Protein AF-A0A0S8EET9-F1 (afdb_monomer)

Foldseek 3Di:
DADDQDFFPPQCSVLLVCLQQVDDDDPDDDDPDPPDDDGDGDDDDVVCVVVPPDDAAAYDDDDDDGDVNDDDPVVRVLVVLLVLLVVLLVLLVVCLVVLVVVLVVDDPVVNVVSVVVNVLSVVVNVCSVVSHQCLQDDDDPVSVVVCVVSVRDSVAQDEAERADAPVCQVVQVVVLVVCCVVQVHRSYHYGYDHSVVSNVLSGDDPVRSVVVVVD

Nearest PDB structures (foldseek):
  1jal-assembly1_A  TM=7.055E-01  e=3.442E-09  Haemophilus influenzae
  7y9i-assembly1_A  TM=6.577E-01  e=1.706E-09  Arabidopsis thaliana
  5ee0-assembly1_A  TM=6.945E-01  e=4.888E-09  Oryza sativa Japonica Group
  5ee9-assembly1_A  TM=7.347E-01  e=2.235E-08  Oryza sativa Japonica Group
  5ee9-assembly2_B  TM=6.782E-01  e=3.783E-08  Oryza sativa Japonica Group

Solvent-accessible surface area (backbone atoms only — not comparable to full-atom values): 13173 Å² total; per-residue (Å²): 140,88,83,83,89,81,79,65,77,80,62,43,59,67,47,43,49,20,38,64,41,79,48,83,75,81,66,74,76,93,60,99,64,90,78,79,86,82,75,80,60,80,82,88,46,77,80,53,52,80,73,54,83,81,80,88,86,73,85,89,92,71,86,83,87,56,90,77,81,65,90,51,72,69,61,56,52,52,52,52,53,49,55,39,28,54,55,37,41,59,52,45,50,60,44,49,68,61,43,56,61,50,38,71,69,45,55,72,77,59,17,53,57,42,50,53,52,50,50,50,50,52,54,55,42,55,40,31,75,64,79,40,52,53,28,66,54,99,66,54,82,63,56,55,56,70,47,54,87,71,67,51,61,36,54,50,68,44,77,49,70,47,64,46,57,80,92,47,55,93,42,34,70,59,54,26,48,54,49,29,76,74,60,46,50,63,46,25,46,56,46,45,46,36,39,64,58,49,32,54,48,67,28,43,53,79,63,60,39,48,56,69,73,76,117

Secondary structure (DSSP, 8-state):
-------STTSSHHHHHHHHHT---------SS-------PPPP-HHHHHHHTT------------TTSS--HHHHHHHHHHHHHHHHHHHHHHHHHHHHHHHHHS-HHHHHHHHHHHHHHHHHHHHHHTT--GGGS---TTHHHHHGGGT-STTS-EEEEEE--GGGGGGHHHHHHHHHHHH-BTTEEEEEE-HHHHHHHTTS-TTHHHHTTT-

Radius of gyration: 21.95 Å; Cα contacts (8 Å, |Δi|>4): 188; chains: 1; bounding box: 49×34×68 Å

Mean predicted aligned error: 11.03 Å

Sequence (215 aa):
MDLGIVGLPLCGKTTVFNALTHGHAETGGYRAGVETHIGVVKVSDERLSKLAAQFQSKKVRDDVPHPQGSIDPHRDIAAMDAELVLADLAVVEKRLERLAPVVRASKPGEREAGEREMELLQRIKGTLESETPLRAQDLTAEEERSLRDYALLTLKPILLTVNVVEEDTSKIADIEGEFAARYGAEGTRVVALCGQLEMELAELSEEEAWEFRQD

pLDDT: mean 76.4, std 19.24, range [28.89, 97.88]

Structure (mmCIF, N/CA/C/O backbone):
data_AF-A0A0S8EET9-F1
#
_entry.id   AF-A0A0S8EET9-F1
#
loop_
_atom_site.group_PDB
_atom_site.id
_atom_site.type_symbol
_atom_site.label_atom_id
_atom_site.label_alt_id
_atom_site.label_comp_id
_atom_site.label_asym_id
_atom_site.label_entity_id
_atom_site.label_seq_id
_atom_site.pdbx_PDB_ins_code
_atom_site.Cartn_x
_atom_site.Cartn_y
_atom_site.Cartn_z
_atom_site.occupancy
_atom_site.B_iso_or_equiv
_atom_site.auth_seq_id
_atom_site.auth_comp_id
_atom_site.auth_asym_id
_atom_site.auth_atom_id
_atom_site.pdbx_PDB_model_num
ATOM 1 N N . MET A 1 1 ? -7.184 14.699 -7.916 1.00 59.34 1 MET A N 1
ATOM 2 C CA . MET A 1 1 ? -7.032 13.300 -7.473 1.00 59.34 1 MET A CA 1
ATOM 3 C C . MET A 1 1 ? -5.567 13.012 -7.616 1.00 59.34 1 MET A C 1
ATOM 5 O O . MET A 1 1 ? -5.038 13.167 -8.710 1.00 59.34 1 MET A O 1
ATOM 9 N N . ASP A 1 2 ? -4.927 12.714 -6.497 1.00 65.12 2 ASP A N 1
ATOM 10 C CA . ASP A 1 2 ? -3.532 13.076 -6.315 1.00 65.12 2 ASP A CA 1
ATOM 11 C C . ASP A 1 2 ? -2.780 11.775 -6.019 1.00 65.12 2 ASP A C 1
ATOM 13 O O . ASP A 1 2 ? -3.108 11.069 -5.064 1.00 65.12 2 ASP A O 1
ATOM 17 N N . LEU A 1 3 ? -1.846 11.414 -6.900 1.00 75.56 3 LEU A N 1
ATOM 18 C CA . LEU A 1 3 ? -1.147 10.130 -6.886 1.00 75.56 3 LEU A CA 1
ATOM 19 C C . LEU A 1 3 ? 0.295 10.330 -6.411 1.00 75.56 3 LEU A C 1
ATOM 21 O O . LEU A 1 3 ? 0.990 11.216 -6.902 1.00 75.56 3 LEU A O 1
ATOM 25 N N . GLY A 1 4 ? 0.749 9.497 -5.474 1.00 81.75 4 GLY A N 1
ATOM 26 C CA . GLY A 1 4 ? 2.147 9.454 -5.048 1.00 81.75 4 GLY A CA 1
ATOM 27 C C . GLY A 1 4 ? 2.889 8.309 -5.732 1.00 81.75 4 GLY A C 1
ATOM 28 O O . GLY A 1 4 ? 2.467 7.162 -5.618 1.00 81.75 4 GLY A O 1
ATOM 29 N N . ILE A 1 5 ? 4.004 8.608 -6.403 1.00 79.25 5 ILE A N 1
ATOM 30 C CA . ILE A 1 5 ? 4.929 7.589 -6.918 1.00 79.25 5 ILE A CA 1
ATOM 31 C C . ILE A 1 5 ? 5.940 7.268 -5.809 1.00 79.25 5 ILE A C 1
ATOM 33 O O . ILE A 1 5 ? 6.709 8.133 -5.390 1.00 79.25 5 ILE A O 1
ATOM 37 N N . VAL A 1 6 ? 5.926 6.025 -5.326 1.00 85.19 6 VAL A N 1
ATOM 38 C CA . VAL A 1 6 ? 6.749 5.527 -4.208 1.00 85.19 6 VAL A CA 1
ATOM 39 C C . VAL A 1 6 ? 7.584 4.311 -4.631 1.00 85.19 6 VAL A C 1
ATOM 41 O O . VAL A 1 6 ? 7.397 3.780 -5.722 1.00 85.19 6 VAL A O 1
ATOM 44 N N . GLY A 1 7 ? 8.553 3.916 -3.801 1.00 77.12 7 GLY A N 1
ATOM 45 C CA . GLY A 1 7 ? 9.500 2.827 -4.077 1.00 77.12 7 GLY A CA 1
ATOM 46 C C . GLY A 1 7 ? 10.957 3.221 -3.818 1.00 77.12 7 GLY A C 1
ATOM 47 O O . GLY A 1 7 ? 11.273 4.404 -3.638 1.00 77.12 7 GLY A O 1
ATOM 48 N N . LEU A 1 8 ? 11.865 2.243 -3.800 1.00 76.88 8 LEU A N 1
ATOM 49 C CA . LEU A 1 8 ? 13.279 2.459 -3.466 1.00 76.88 8 LEU A CA 1
ATOM 50 C C . LEU A 1 8 ? 13.999 3.394 -4.465 1.00 76.88 8 LEU A C 1
ATOM 52 O O . LEU A 1 8 ? 13.557 3.566 -5.606 1.00 76.88 8 LEU A O 1
ATOM 56 N N . PRO A 1 9 ? 15.095 4.070 -4.070 1.00 70.00 9 PRO A N 1
ATOM 57 C CA . PRO A 1 9 ? 15.973 4.758 -5.018 1.00 70.00 9 PRO A CA 1
ATOM 58 C C . PRO A 1 9 ? 16.329 3.846 -6.206 1.00 70.00 9 PRO A C 1
ATOM 60 O O . PRO A 1 9 ? 16.545 2.660 -6.016 1.00 70.00 9 PRO A O 1
ATOM 63 N N . LEU A 1 10 ? 16.367 4.408 -7.415 1.00 66.50 10 LEU A N 1
ATOM 64 C CA . LEU A 1 10 ? 16.539 3.732 -8.716 1.00 66.50 10 LEU A CA 1
ATOM 65 C C . LEU A 1 10 ? 15.414 2.855 -9.288 1.00 66.50 10 LEU A C 1
ATOM 67 O O . LEU A 1 10 ? 15.565 2.431 -10.429 1.00 66.50 10 LEU A O 1
ATOM 71 N N . CYS A 1 11 ? 14.278 2.600 -8.631 1.00 71.19 11 CYS A N 1
ATOM 72 C CA . CYS A 1 11 ? 13.209 1.797 -9.268 1.00 71.19 11 CYS A CA 1
ATOM 73 C C . CYS A 1 11 ? 12.455 2.525 -10.417 1.00 71.19 11 CYS A C 1
ATOM 75 O O . CYS A 1 11 ? 11.258 2.340 -10.609 1.00 71.19 11 CYS A O 1
ATOM 77 N N . GLY A 1 12 ? 13.125 3.418 -11.153 1.00 69.81 12 GLY A N 1
ATOM 78 C CA . GLY A 1 12 ? 12.576 4.173 -12.278 1.00 69.81 12 GLY A CA 1
ATOM 79 C C . GLY A 1 12 ? 11.651 5.336 -11.906 1.00 69.81 12 GLY A C 1
ATOM 80 O O . GLY A 1 12 ? 11.194 6.022 -12.809 1.00 69.81 12 GLY A O 1
ATOM 81 N N . LYS A 1 13 ? 11.378 5.607 -10.615 1.00 82.81 13 LYS A N 1
ATOM 82 C CA . LYS A 1 13 ? 10.364 6.598 -10.172 1.00 82.81 13 LYS A CA 1
ATOM 83 C C . LYS A 1 13 ? 10.373 7.922 -10.937 1.00 82.81 13 LYS A C 1
ATOM 85 O O . LYS A 1 13 ? 9.319 8.357 -11.385 1.00 82.81 13 LYS A O 1
ATOM 90 N N . THR A 1 14 ? 11.531 8.572 -11.056 1.00 74.31 14 THR A N 1
ATOM 91 C CA . THR A 1 14 ? 11.632 9.887 -11.708 1.00 74.31 14 THR A CA 1
ATOM 92 C C . THR A 1 14 ? 11.543 9.769 -13.231 1.00 74.31 14 THR A C 1
ATOM 94 O O . THR A 1 14 ? 10.961 10.641 -13.862 1.00 74.31 14 THR A O 1
ATOM 97 N N . THR A 1 15 ? 12.010 8.663 -13.817 1.00 73.19 15 THR A N 1
ATOM 98 C CA . THR A 1 15 ? 11.810 8.323 -15.236 1.00 73.19 15 THR A CA 1
ATOM 99 C C . THR A 1 15 ? 10.323 8.138 -15.546 1.00 73.19 15 THR A C 1
ATOM 101 O O . THR A 1 15 ? 9.800 8.779 -16.448 1.00 73.19 15 THR A O 1
ATOM 104 N N . VAL A 1 16 ? 9.611 7.348 -14.733 1.00 75.50 16 VAL A N 1
ATOM 105 C CA . VAL A 1 16 ? 8.157 7.133 -14.834 1.00 75.50 16 VAL A CA 1
ATOM 106 C C . VAL A 1 16 ? 7.392 8.438 -14.587 1.00 75.50 16 VAL A C 1
ATOM 108 O O . VAL A 1 16 ? 6.450 8.741 -15.310 1.00 75.50 16 VAL A O 1
ATOM 111 N N . PHE A 1 17 ? 7.813 9.258 -13.618 1.00 78.88 17 PHE A N 1
ATOM 112 C CA . PHE A 1 17 ? 7.244 10.589 -13.387 1.00 78.88 17 PHE A CA 1
ATOM 113 C C . PHE A 1 17 ? 7.433 11.514 -14.599 1.00 78.88 17 PHE A C 1
ATOM 115 O O . PHE A 1 17 ? 6.464 12.128 -15.041 1.00 78.88 17 PHE A O 1
ATOM 122 N N . ASN A 1 18 ? 8.644 11.605 -15.157 1.00 70.88 18 ASN A N 1
ATOM 123 C CA . ASN A 1 18 ? 8.945 12.450 -16.314 1.00 70.88 18 ASN A CA 1
ATOM 124 C C . ASN A 1 18 ? 8.197 11.962 -17.568 1.00 70.88 18 ASN A C 1
ATOM 126 O O . ASN A 1 18 ? 7.560 12.781 -18.226 1.00 70.88 18 ASN A O 1
ATOM 130 N N . ALA A 1 19 ? 8.164 10.650 -17.834 1.00 68.00 19 ALA A N 1
ATOM 131 C CA . ALA A 1 19 ? 7.394 10.054 -18.930 1.00 68.00 19 ALA A CA 1
ATOM 132 C C . ALA A 1 19 ? 5.886 10.342 -18.807 1.00 68.00 19 ALA A C 1
ATOM 134 O O . ALA A 1 19 ? 5.270 10.815 -19.757 1.00 68.00 19 ALA A O 1
ATOM 135 N N . LEU A 1 20 ? 5.296 10.152 -17.618 1.00 71.19 20 LEU A N 1
ATOM 136 C CA . LEU A 1 20 ? 3.876 10.445 -17.379 1.00 71.19 20 LEU A CA 1
ATOM 137 C C . LEU A 1 20 ? 3.544 11.942 -17.473 1.00 71.19 20 LEU A C 1
ATOM 139 O O . LEU A 1 20 ? 2.432 12.301 -17.849 1.00 71.19 20 LEU A O 1
ATOM 143 N N . THR A 1 21 ? 4.464 12.828 -17.086 1.00 68.56 21 THR A N 1
ATOM 144 C CA . THR A 1 21 ? 4.207 14.280 -17.002 1.00 68.56 21 THR A CA 1
ATOM 145 C C . THR A 1 21 ? 4.678 15.071 -18.223 1.00 68.56 21 THR A C 1
ATOM 147 O O . THR A 1 21 ? 4.384 16.264 -18.298 1.00 68.56 21 THR A O 1
ATOM 150 N N . HIS A 1 22 ? 5.401 14.437 -19.155 1.00 59.38 22 HIS A N 1
ATOM 151 C CA . HIS A 1 22 ? 6.273 15.102 -20.136 1.00 59.38 22 HIS A CA 1
ATOM 152 C C . HIS A 1 22 ? 7.187 16.153 -19.469 1.00 59.38 22 HIS A C 1
ATOM 154 O O . HIS A 1 22 ? 7.368 17.265 -19.967 1.00 59.38 22 HIS A O 1
ATOM 160 N N . GLY A 1 23 ? 7.686 15.819 -18.275 1.00 58.72 23 GLY A N 1
ATOM 161 C CA . GLY A 1 23 ? 8.420 16.712 -17.382 1.00 58.72 23 GLY A CA 1
ATOM 162 C C . GLY A 1 23 ? 9.937 16.524 -17.429 1.00 58.72 23 GLY A C 1
ATOM 163 O O . GLY A 1 23 ? 10.445 15.511 -17.900 1.00 58.72 23 GLY A O 1
ATOM 164 N N . HIS A 1 24 ? 10.657 17.504 -16.881 1.00 55.34 24 HIS A N 1
ATOM 165 C CA . HIS A 1 24 ? 12.122 17.517 -16.791 1.00 55.34 24 HIS A CA 1
ATOM 166 C C . HIS A 1 24 ? 12.587 17.670 -15.328 1.00 55.34 24 HIS A C 1
ATOM 168 O O . HIS A 1 24 ? 13.351 18.580 -15.005 1.00 55.34 24 HIS A O 1
ATOM 174 N N . ALA A 1 25 ? 12.079 16.842 -14.407 1.00 56.31 25 ALA A N 1
ATOM 175 C CA . ALA A 1 25 ? 12.577 16.834 -13.028 1.00 56.31 25 ALA A CA 1
ATOM 176 C C . ALA A 1 25 ? 14.001 16.246 -12.982 1.00 56.31 25 ALA A C 1
ATOM 178 O O . ALA A 1 25 ? 14.237 15.180 -13.556 1.00 56.31 25 ALA A O 1
ATOM 179 N N . GLU A 1 26 ? 14.940 16.933 -12.315 1.00 50.12 26 GLU A N 1
ATOM 180 C CA . GLU A 1 26 ? 16.357 16.538 -12.276 1.00 50.12 26 GLU A CA 1
ATOM 181 C C . GLU A 1 26 ? 16.549 15.164 -11.612 1.00 50.12 26 GLU A C 1
ATOM 183 O O . GLU A 1 26 ? 16.279 14.981 -10.424 1.00 50.12 26 GLU A O 1
ATOM 188 N N . THR A 1 27 ? 17.116 14.199 -12.338 1.00 47.09 27 THR A N 1
ATOM 189 C CA . THR A 1 27 ? 17.478 12.871 -11.810 1.00 47.09 27 THR A CA 1
ATOM 190 C C . THR A 1 27 ? 18.825 12.881 -11.059 1.00 47.09 27 THR A C 1
ATOM 192 O O . THR A 1 27 ? 19.613 11.944 -11.146 1.00 47.09 27 THR A O 1
ATOM 195 N N . GLY A 1 28 ? 19.125 13.959 -10.319 1.00 40.84 28 GLY A N 1
ATOM 196 C CA . GLY A 1 28 ? 20.500 14.347 -9.971 1.00 40.84 28 GLY A CA 1
ATOM 197 C C . GLY A 1 28 ? 20.796 14.653 -8.496 1.00 40.84 28 GLY A C 1
ATOM 198 O O . GLY A 1 28 ? 21.050 15.800 -8.135 1.00 40.84 28 GLY A O 1
ATOM 199 N N . GLY A 1 29 ? 20.928 13.611 -7.669 1.00 40.06 29 GLY A N 1
ATOM 200 C CA . GLY A 1 29 ? 21.687 13.669 -6.408 1.00 40.06 29 GLY A CA 1
ATOM 201 C C . GLY A 1 29 ? 20.898 13.948 -5.119 1.00 40.06 29 GLY A C 1
ATOM 202 O O . GLY A 1 29 ? 20.018 14.801 -5.048 1.00 40.06 29 GLY A O 1
ATOM 203 N N . TYR A 1 30 ? 21.284 13.253 -4.042 1.00 43.38 30 TYR A N 1
ATOM 204 C CA . TYR A 1 30 ? 20.730 13.446 -2.698 1.00 43.38 30 TYR A CA 1
ATOM 205 C C . TYR A 1 30 ? 21.239 14.756 -2.073 1.00 43.38 30 TYR A C 1
ATOM 207 O O . TYR A 1 30 ? 22.198 14.780 -1.297 1.00 43.38 30 TYR A O 1
ATOM 215 N N . ARG A 1 31 ? 20.585 15.871 -2.407 1.00 36.31 31 ARG A N 1
ATOM 216 C CA . ARG A 1 31 ? 20.608 17.065 -1.555 1.00 36.31 31 ARG A CA 1
ATOM 217 C C . ARG A 1 31 ? 19.735 16.792 -0.331 1.00 36.31 31 ARG A C 1
ATOM 219 O O . ARG A 1 31 ? 18.701 16.141 -0.433 1.00 36.31 31 ARG A O 1
ATOM 226 N N . ALA A 1 32 ? 20.144 17.290 0.834 1.00 37.50 32 ALA A N 1
ATOM 227 C CA . ALA A 1 32 ? 19.396 17.116 2.078 1.00 37.50 32 ALA A CA 1
ATOM 228 C C . ALA A 1 32 ? 18.154 18.033 2.111 1.00 37.50 32 ALA A C 1
ATOM 230 O O . ALA A 1 32 ? 18.132 19.051 2.799 1.00 37.50 32 ALA A O 1
ATOM 231 N N . GLY A 1 33 ? 17.135 17.671 1.333 1.00 41.34 33 GLY A N 1
ATOM 232 C CA . GLY A 1 33 ? 15.858 18.363 1.220 1.00 41.34 33 GLY A CA 1
ATOM 233 C C . GLY A 1 33 ? 14.877 17.516 0.414 1.00 41.34 33 GLY A C 1
ATOM 234 O O . GLY A 1 33 ? 15.212 17.039 -0.666 1.00 41.34 33 GLY A O 1
ATOM 235 N N . VAL A 1 34 ? 13.674 17.304 0.948 1.00 45.22 34 VAL A N 1
ATOM 236 C CA . VAL A 1 34 ? 12.611 16.562 0.254 1.00 45.22 34 VAL A CA 1
ATOM 237 C C . VAL A 1 34 ? 11.905 17.522 -0.702 1.00 45.22 34 VAL A C 1
ATOM 239 O O . VAL A 1 34 ? 10.896 18.133 -0.352 1.00 45.22 34 VAL A O 1
ATOM 242 N N . GLU A 1 35 ? 12.462 17.698 -1.899 1.00 51.44 35 GLU A N 1
ATOM 243 C CA . GLU A 1 35 ? 11.780 18.417 -2.976 1.00 51.44 35 GLU A CA 1
ATOM 244 C C . GLU A 1 35 ? 10.690 17.523 -3.576 1.00 51.44 35 GLU A C 1
ATOM 246 O O . GLU A 1 35 ? 10.936 16.658 -4.413 1.00 51.44 35 GLU A O 1
ATOM 251 N N . THR A 1 36 ? 9.455 17.712 -3.109 1.00 53.72 36 THR A N 1
ATOM 252 C CA . THR A 1 36 ? 8.283 17.010 -3.638 1.00 53.72 36 THR A CA 1
ATOM 253 C C . THR A 1 36 ? 8.001 17.466 -5.069 1.00 53.72 36 THR A C 1
ATOM 255 O O . THR A 1 36 ? 7.393 18.517 -5.281 1.00 53.72 36 THR A O 1
ATOM 258 N N . HIS A 1 37 ? 8.407 16.674 -6.062 1.00 63.03 37 HIS A N 1
ATOM 259 C CA . HIS A 1 37 ? 8.041 16.915 -7.456 1.00 63.03 37 HIS A CA 1
ATOM 260 C C . HIS A 1 37 ? 6.524 16.737 -7.644 1.00 63.03 37 HIS A C 1
ATOM 262 O O . HIS A 1 37 ? 5.988 15.638 -7.500 1.00 63.03 37 HIS A O 1
ATOM 268 N N . ILE A 1 38 ? 5.824 17.828 -7.963 1.00 62.97 38 ILE A N 1
ATOM 269 C CA . ILE A 1 38 ? 4.391 17.831 -8.279 1.00 62.97 38 ILE A CA 1
ATOM 270 C C . ILE A 1 38 ? 4.244 18.016 -9.789 1.00 62.97 38 ILE A C 1
ATOM 272 O O . ILE A 1 38 ? 4.635 19.049 -10.329 1.00 62.97 38 ILE A O 1
ATOM 276 N N . GLY A 1 39 ? 3.666 17.022 -10.461 1.00 58.47 39 GLY A N 1
ATOM 277 C CA . GLY A 1 39 ? 3.382 17.046 -11.895 1.00 58.47 39 GLY A CA 1
ATOM 278 C C . GLY A 1 39 ? 1.896 16.831 -12.165 1.00 58.47 39 GLY A C 1
ATOM 279 O O . GLY A 1 39 ? 1.243 16.049 -11.475 1.00 58.47 39 GLY A O 1
ATOM 280 N N . VAL A 1 40 ? 1.349 17.533 -13.160 1.00 56.12 40 VAL A N 1
ATOM 281 C CA . VAL A 1 40 ? -0.074 17.455 -13.529 1.00 56.12 40 VAL A CA 1
ATOM 282 C C . VAL A 1 40 ? -0.207 16.787 -14.893 1.00 56.12 40 VAL A C 1
ATOM 284 O O . VAL A 1 40 ? -0.058 17.426 -15.932 1.00 56.12 40 VAL A O 1
ATOM 287 N N . VAL A 1 41 ? -0.503 15.489 -14.875 1.00 53.72 41 VAL A N 1
ATOM 288 C CA . VAL A 1 41 ? -0.747 14.680 -16.075 1.00 53.72 41 VAL A CA 1
ATOM 289 C C . VAL A 1 41 ? -2.151 14.958 -16.618 1.00 53.72 41 VAL A C 1
ATOM 291 O O . VAL A 1 41 ? -3.119 15.021 -15.856 1.00 53.72 41 VAL A O 1
ATOM 294 N N . LYS A 1 42 ? -2.293 15.081 -17.942 1.00 52.44 42 LYS A N 1
ATOM 295 C CA . LYS A 1 42 ? -3.608 15.030 -18.599 1.00 52.44 42 LYS A CA 1
ATOM 296 C C . LYS A 1 42 ? -3.970 13.568 -18.843 1.00 52.44 42 LYS A C 1
ATOM 298 O O . LYS A 1 42 ? -3.251 12.877 -19.551 1.00 52.44 42 LYS A O 1
ATOM 303 N N . VAL A 1 43 ? -5.090 13.109 -18.289 1.00 57.78 43 VAL A N 1
ATOM 304 C CA . VAL A 1 43 ? -5.607 11.763 -18.578 1.00 57.78 43 VAL A CA 1
ATOM 305 C C . VAL A 1 43 ? -6.030 11.696 -20.047 1.00 57.78 43 VAL A C 1
ATOM 307 O O . VAL A 1 43 ? -6.852 12.503 -20.487 1.00 57.78 43 VAL A O 1
ATOM 310 N N . SER A 1 44 ? -5.467 10.746 -20.792 1.00 54.53 44 SER A N 1
ATOM 311 C CA . SER A 1 44 ? -5.786 10.514 -22.202 1.00 54.53 44 SER A CA 1
ATOM 312 C C . SER A 1 44 ? -7.258 10.138 -22.391 1.00 54.53 44 SER A C 1
ATOM 314 O O . SER A 1 44 ? -7.780 9.244 -21.728 1.00 54.53 44 SER A O 1
ATOM 316 N N . ASP A 1 45 ? -7.922 10.817 -23.323 1.00 46.44 45 ASP A N 1
ATOM 317 C CA . ASP A 1 45 ? -9.330 10.625 -23.672 1.00 46.44 45 ASP A CA 1
ATOM 318 C C . ASP A 1 45 ? -9.460 10.764 -25.192 1.00 46.44 45 ASP A C 1
ATOM 320 O O . ASP A 1 45 ? -9.175 11.828 -25.742 1.00 46.44 45 ASP A O 1
ATOM 324 N N . GLU A 1 46 ? -9.909 9.712 -25.881 1.00 48.00 46 GLU A N 1
ATOM 325 C CA . GLU A 1 46 ? -10.037 9.678 -27.349 1.00 48.00 46 GLU A CA 1
ATOM 326 C C . GLU A 1 46 ? -10.910 10.814 -27.918 1.00 48.00 46 GLU A C 1
ATOM 328 O O . GLU A 1 46 ? -10.790 11.197 -29.087 1.00 48.00 46 GLU A O 1
ATOM 333 N N . ARG A 1 47 ? -11.814 11.368 -27.099 1.00 47.97 47 ARG A N 1
ATOM 334 C CA . ARG A 1 47 ? -12.667 12.509 -27.459 1.00 47.97 47 ARG A CA 1
ATOM 335 C C . ARG A 1 47 ? -11.868 13.812 -27.496 1.00 47.97 47 ARG A C 1
ATOM 337 O O . ARG A 1 47 ? -12.194 14.691 -28.289 1.00 47.97 47 ARG A O 1
ATOM 344 N N . LEU A 1 48 ? -10.821 13.916 -26.675 1.00 41.94 48 LEU A N 1
ATOM 345 C CA . LEU A 1 48 ? -9.863 15.021 -26.671 1.00 41.94 48 LEU A CA 1
ATOM 346 C C . LEU A 1 48 ? -8.767 14.821 -27.726 1.00 41.94 48 LEU A C 1
ATOM 348 O O . LEU A 1 48 ? -8.366 15.803 -28.344 1.00 41.94 48 LEU A O 1
ATOM 352 N N . SER A 1 49 ? -8.348 13.584 -28.021 1.00 44.72 49 SER A N 1
ATOM 353 C CA . SER A 1 49 ? -7.388 13.289 -29.104 1.00 44.72 49 SER A CA 1
ATOM 354 C C . SER A 1 49 ? -7.847 13.855 -30.456 1.00 44.72 49 SER A C 1
ATOM 356 O O . SER A 1 49 ? -7.063 14.464 -31.178 1.00 44.72 49 SER A O 1
ATOM 358 N N . LYS A 1 50 ? -9.155 13.783 -30.749 1.00 49.41 50 LYS A N 1
ATOM 359 C CA . LYS A 1 50 ? -9.790 14.379 -31.947 1.00 49.41 50 LYS A CA 1
ATOM 360 C C . LYS A 1 50 ? -9.716 15.914 -32.025 1.00 49.41 50 LYS A C 1
ATOM 362 O O . LYS A 1 50 ? -10.056 16.477 -33.061 1.00 49.41 50 LYS A O 1
ATOM 367 N N . LEU A 1 51 ? -9.307 16.581 -30.946 1.00 40.28 51 LEU A N 1
ATOM 368 C CA . LEU A 1 51 ? -9.107 18.031 -30.850 1.00 40.28 51 LEU A CA 1
ATOM 369 C C . LEU A 1 51 ? -7.628 18.416 -30.649 1.00 40.28 51 LEU A C 1
ATOM 371 O O . LEU A 1 51 ? -7.285 19.582 -30.816 1.00 40.28 51 LEU A O 1
ATOM 375 N N . ALA A 1 52 ? -6.768 17.465 -30.270 1.00 43.53 52 ALA A N 1
ATOM 376 C CA . ALA A 1 52 ? -5.386 17.709 -29.852 1.00 43.53 52 ALA A CA 1
ATOM 377 C C . ALA A 1 52 ? -4.339 17.560 -30.973 1.00 43.53 52 ALA A C 1
ATOM 379 O O . ALA A 1 52 ? -3.199 17.975 -30.780 1.00 43.53 52 ALA A O 1
ATOM 380 N N . ALA A 1 53 ? -4.724 17.007 -32.129 1.00 49.44 53 ALA A N 1
ATOM 381 C CA . ALA A 1 53 ? -3.861 16.690 -33.274 1.00 49.44 53 ALA A CA 1
ATOM 382 C C . ALA A 1 53 ? -3.319 17.935 -34.023 1.00 49.44 53 ALA A C 1
ATOM 384 O O . ALA A 1 53 ? -3.620 18.143 -35.200 1.00 49.44 53 ALA A O 1
ATOM 385 N N . GLN A 1 54 ? -2.572 18.809 -33.333 1.00 46.06 54 GLN A N 1
ATOM 386 C CA . GLN A 1 54 ? -2.037 20.055 -33.899 1.00 46.06 54 GLN A CA 1
ATOM 387 C C . GLN A 1 54 ? -0.582 20.434 -33.519 1.00 46.06 54 GLN A C 1
ATOM 389 O O . GLN A 1 54 ? 0.043 21.080 -34.356 1.00 46.06 54 GLN A O 1
ATOM 394 N N . PHE A 1 55 ? -0.008 20.077 -32.349 1.00 38.41 55 PHE A N 1
ATOM 395 C CA . PHE A 1 55 ? 1.361 20.510 -31.933 1.00 38.41 55 PHE A CA 1
ATOM 396 C C . PHE A 1 55 ? 2.097 19.515 -30.974 1.00 38.41 55 PHE A C 1
ATOM 398 O O . PHE A 1 55 ? 1.427 18.798 -30.238 1.00 38.41 55 PHE A O 1
ATOM 405 N N . GLN A 1 56 ? 3.454 19.468 -30.970 1.00 36.94 56 GLN A N 1
ATOM 406 C CA . GLN A 1 56 ? 4.333 18.392 -30.394 1.00 36.94 56 GLN A CA 1
ATOM 407 C C . GLN A 1 56 ? 5.717 18.893 -29.818 1.00 36.94 56 GLN A C 1
ATOM 409 O O . GLN A 1 56 ? 6.021 20.071 -30.016 1.00 36.94 56 GLN A O 1
ATOM 414 N N . SER A 1 57 ? 6.587 17.994 -29.253 1.00 33.78 57 SER A N 1
ATOM 415 C CA . SER A 1 57 ? 8.095 18.076 -29.041 1.00 33.78 57 SER A CA 1
ATOM 416 C C . SER A 1 57 ? 8.678 18.571 -27.661 1.00 33.78 57 SER A C 1
ATOM 418 O O . SER A 1 57 ? 8.086 19.502 -27.124 1.00 33.78 57 SER A O 1
ATOM 420 N N . LYS A 1 58 ? 9.834 18.166 -27.026 1.00 33.97 58 LYS A N 1
ATOM 421 C CA . LYS A 1 58 ? 10.800 16.989 -27.014 1.00 33.97 58 LYS A CA 1
ATOM 422 C C . LYS A 1 58 ? 11.890 17.047 -25.849 1.00 33.97 58 LYS A C 1
ATOM 424 O O . LYS A 1 58 ? 12.562 18.069 -25.754 1.00 33.97 58 LYS A O 1
ATOM 429 N N . LYS A 1 59 ? 12.196 15.920 -25.138 1.00 28.89 59 LYS A N 1
ATOM 430 C CA . LYS A 1 59 ? 13.547 15.349 -24.702 1.00 28.89 59 LYS A CA 1
ATOM 431 C C . LYS A 1 59 ? 14.275 15.401 -23.286 1.00 28.89 59 LYS A C 1
ATOM 433 O O . LYS A 1 59 ? 14.475 16.477 -22.732 1.00 28.89 59 LYS A O 1
ATOM 438 N N . VAL A 1 60 ? 14.849 14.230 -22.855 1.00 29.19 60 VAL A N 1
ATOM 439 C CA . VAL A 1 60 ? 16.133 13.850 -22.116 1.00 29.19 60 VAL A CA 1
ATOM 440 C C . VAL A 1 60 ? 16.129 13.165 -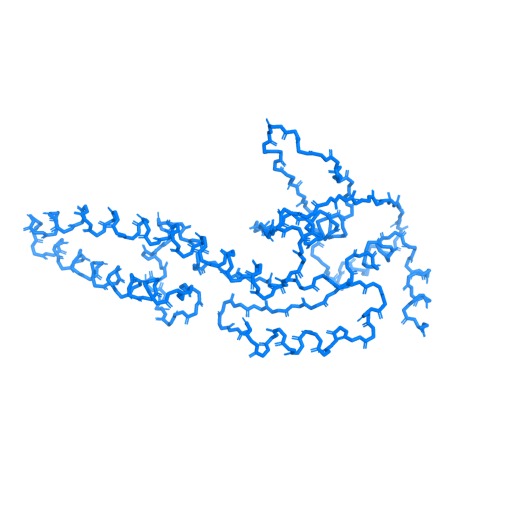20.685 1.00 29.19 60 VAL A C 1
ATOM 442 O O . VAL A 1 60 ? 15.303 13.479 -19.836 1.00 29.19 60 VAL A O 1
ATOM 445 N N . ARG A 1 61 ? 17.116 12.237 -20.470 1.00 31.05 61 ARG A N 1
ATOM 446 C CA . ARG A 1 61 ? 17.511 11.255 -19.374 1.00 31.05 61 ARG A CA 1
ATOM 447 C C . ARG A 1 61 ? 18.250 11.857 -18.109 1.00 31.05 61 ARG A C 1
ATOM 449 O O . ARG A 1 61 ? 18.244 13.077 -18.006 1.00 31.05 61 ARG A O 1
ATOM 456 N N . ASP A 1 62 ? 18.899 11.197 -17.099 1.00 37.34 62 ASP A N 1
ATOM 457 C CA . ASP A 1 62 ? 19.635 9.885 -16.920 1.00 37.34 62 ASP A CA 1
ATOM 458 C C . ASP A 1 62 ? 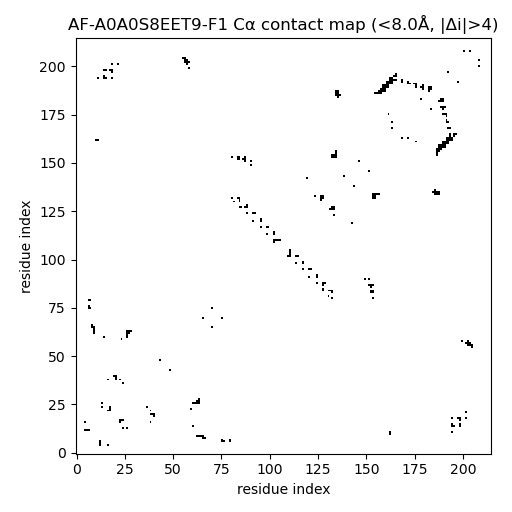19.857 9.376 -15.421 1.00 37.34 62 ASP A C 1
ATOM 460 O O . ASP A 1 62 ? 18.982 9.649 -14.603 1.00 37.34 62 ASP A O 1
ATOM 464 N N . ASP A 1 63 ? 20.929 8.616 -15.038 1.00 42.22 63 ASP A N 1
ATOM 465 C CA . ASP A 1 63 ? 20.961 7.559 -13.948 1.00 42.22 63 ASP A CA 1
ATOM 466 C C . ASP A 1 63 ? 21.937 7.685 -12.694 1.00 42.22 63 ASP A C 1
ATOM 468 O O . ASP A 1 63 ? 22.811 8.554 -12.648 1.00 42.22 63 ASP A O 1
ATOM 472 N N . VAL A 1 64 ? 21.784 6.835 -11.634 1.00 41.00 64 V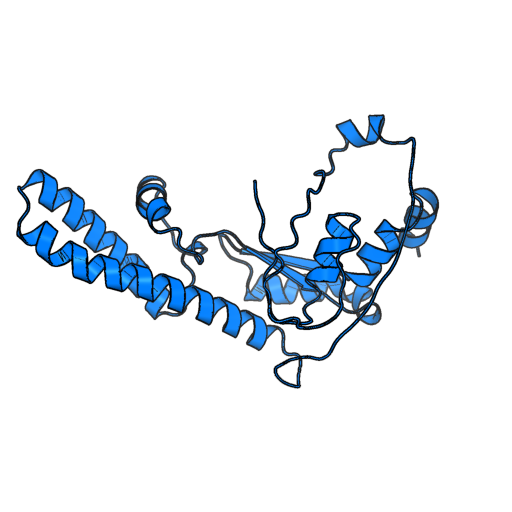AL A N 1
ATOM 473 C CA . VAL A 1 64 ? 22.353 6.906 -10.229 1.00 41.00 64 VAL A CA 1
ATOM 474 C C . VAL A 1 64 ? 22.576 5.476 -9.577 1.00 41.00 64 VAL A C 1
ATOM 476 O O . VAL A 1 64 ? 22.095 4.511 -10.150 1.00 41.00 64 VAL A O 1
ATOM 479 N N . PRO A 1 65 ? 23.280 5.236 -8.418 1.00 41.72 65 PRO A N 1
ATOM 480 C CA . PRO A 1 65 ? 23.463 3.878 -7.795 1.00 41.72 65 PRO A CA 1
ATOM 481 C C . PRO A 1 65 ? 22.518 3.440 -6.618 1.00 41.72 65 PRO A C 1
ATOM 483 O O . PRO A 1 65 ? 21.968 4.274 -5.899 1.00 41.72 65 PRO A O 1
ATOM 486 N N . HIS A 1 66 ? 22.353 2.111 -6.394 1.00 52.62 66 HIS A N 1
ATOM 487 C CA . HIS A 1 66 ? 21.318 1.482 -5.521 1.00 52.62 66 HIS A CA 1
ATOM 488 C C . HIS A 1 66 ? 21.704 1.330 -4.023 1.00 52.62 66 HIS A C 1
ATOM 490 O O . HIS A 1 66 ? 22.823 0.893 -3.739 1.00 52.62 66 HIS A O 1
ATOM 496 N N . PRO A 1 67 ? 20.795 1.550 -3.038 1.00 57.88 67 PRO A N 1
ATOM 497 C CA . PRO A 1 67 ? 21.155 1.555 -1.610 1.00 57.88 67 PRO A CA 1
ATOM 498 C C . PRO A 1 67 ? 21.544 0.194 -1.022 1.00 57.88 67 PRO A C 1
ATOM 500 O O . PRO A 1 67 ? 22.388 0.137 -0.133 1.00 57.88 67 PRO A O 1
ATOM 503 N N . GLN A 1 68 ? 20.942 -0.903 -1.498 1.00 59.44 68 GLN A N 1
ATOM 504 C CA . GLN A 1 68 ? 21.203 -2.257 -0.980 1.00 59.44 68 GLN A CA 1
ATOM 505 C C . GLN A 1 68 ? 22.316 -3.001 -1.750 1.00 59.44 68 GLN A C 1
ATOM 507 O O . GLN A 1 68 ? 22.465 -4.215 -1.614 1.00 59.44 68 GLN A O 1
ATOM 512 N N . GLY A 1 69 ? 23.065 -2.311 -2.623 1.00 61.06 69 GLY A N 1
ATOM 513 C CA . GLY A 1 69 ? 24.166 -2.880 -3.424 1.00 61.06 69 GLY A CA 1
ATOM 514 C C . GLY A 1 69 ? 23.769 -3.945 -4.463 1.00 61.06 69 GLY A C 1
ATOM 515 O O . GLY A 1 69 ? 24.607 -4.388 -5.241 1.00 61.06 69 GLY A O 1
ATOM 516 N N . SER A 1 70 ? 22.500 -4.349 -4.48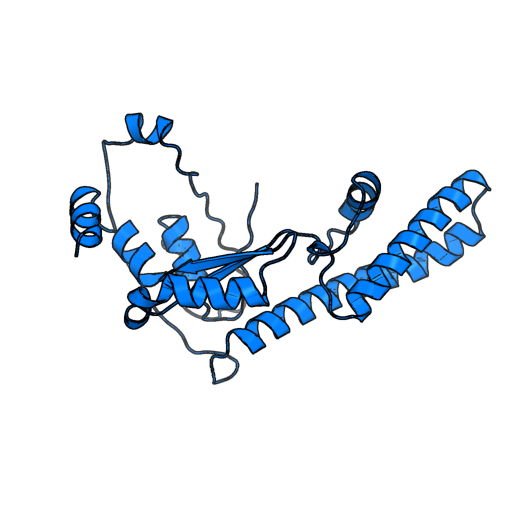6 1.00 67.12 70 SER A N 1
ATOM 517 C CA . SER A 1 70 ? 21.890 -5.339 -5.377 1.00 67.12 70 SER A CA 1
ATOM 518 C C . SER A 1 70 ? 20.427 -4.963 -5.614 1.00 67.12 70 SER A C 1
ATOM 520 O O . SER A 1 70 ? 19.808 -4.368 -4.728 1.00 67.12 70 SER A O 1
ATOM 522 N N . ILE A 1 71 ? 19.876 -5.302 -6.778 1.00 67.06 71 ILE A N 1
ATOM 523 C CA . ILE A 1 71 ? 18.458 -5.109 -7.118 1.00 67.06 71 ILE A CA 1
ATOM 524 C C . ILE A 1 71 ? 17.743 -6.452 -6.918 1.00 67.06 71 ILE A C 1
ATOM 526 O O . ILE A 1 71 ? 18.210 -7.465 -7.432 1.00 67.06 71 ILE A O 1
ATOM 530 N N . ASP A 1 72 ? 16.641 -6.464 -6.168 1.00 80.00 72 ASP A N 1
ATOM 531 C CA . ASP A 1 72 ? 15.768 -7.634 -5.989 1.00 80.00 72 ASP A CA 1
ATOM 532 C C . ASP A 1 72 ? 14.331 -7.120 -5.821 1.00 80.00 72 ASP A C 1
ATOM 534 O O . ASP A 1 72 ? 13.940 -6.746 -4.711 1.00 80.00 72 ASP A O 1
ATOM 538 N N . PRO A 1 73 ? 13.530 -7.076 -6.901 1.00 79.69 73 PRO A N 1
ATOM 539 C CA . PRO A 1 73 ? 12.197 -6.490 -6.847 1.00 79.69 73 PRO A CA 1
ATOM 540 C C . PRO A 1 73 ? 11.281 -7.148 -5.810 1.00 79.69 73 PRO A C 1
ATOM 542 O O . PRO A 1 73 ? 10.445 -6.463 -5.229 1.00 79.69 73 PRO A O 1
ATOM 545 N N . HIS A 1 74 ? 11.434 -8.446 -5.525 1.00 86.69 74 HIS A N 1
ATOM 546 C CA . HIS A 1 74 ? 10.573 -9.131 -4.559 1.00 86.69 74 HIS A CA 1
ATOM 547 C C . HIS A 1 74 ? 10.874 -8.711 -3.122 1.00 86.69 74 HIS A C 1
ATOM 549 O O . HIS A 1 74 ? 9.946 -8.433 -2.357 1.00 86.69 74 HIS A O 1
ATOM 555 N N . ARG A 1 75 ? 12.162 -8.642 -2.768 1.00 85.94 75 ARG A N 1
ATOM 556 C CA . ARG A 1 75 ? 12.642 -8.091 -1.494 1.00 85.94 75 ARG A CA 1
ATOM 557 C C . ARG A 1 75 ? 12.264 -6.618 -1.358 1.00 85.94 75 ARG A C 1
ATOM 559 O O . ARG A 1 75 ? 11.825 -6.195 -0.293 1.00 85.94 75 ARG A O 1
ATOM 566 N N . ASP A 1 76 ? 12.428 -5.852 -2.431 1.00 81.94 76 ASP A N 1
ATOM 567 C CA . ASP A 1 76 ? 12.261 -4.399 -2.428 1.00 81.94 76 ASP A CA 1
ATOM 568 C C . ASP A 1 76 ? 10.772 -3.991 -2.332 1.00 81.94 76 ASP A C 1
ATOM 570 O O . ASP A 1 76 ? 10.452 -3.021 -1.643 1.00 81.94 76 ASP A O 1
ATOM 574 N N . ILE A 1 77 ? 9.850 -4.784 -2.903 1.00 85.88 77 ILE A N 1
ATOM 575 C CA . ILE A 1 77 ? 8.398 -4.686 -2.646 1.00 85.88 77 ILE A CA 1
ATOM 576 C C . ILE A 1 77 ? 8.073 -5.046 -1.190 1.00 85.88 77 ILE A C 1
ATOM 578 O O . ILE A 1 77 ? 7.393 -4.279 -0.510 1.00 85.88 77 ILE A O 1
ATOM 582 N N . ALA A 1 78 ? 8.565 -6.191 -0.699 1.00 89.00 78 ALA A N 1
ATOM 583 C CA . ALA A 1 78 ? 8.248 -6.675 0.647 1.00 89.00 78 ALA A CA 1
ATOM 584 C C . ALA A 1 78 ? 8.730 -5.712 1.747 1.00 89.00 78 ALA A C 1
ATOM 586 O O . ALA A 1 78 ? 8.013 -5.479 2.717 1.00 89.00 78 ALA A O 1
ATOM 587 N N . ALA A 1 79 ? 9.906 -5.101 1.572 1.00 87.19 79 ALA A N 1
ATOM 588 C CA . ALA A 1 79 ? 10.413 -4.066 2.468 1.00 87.19 79 ALA A CA 1
ATOM 589 C C . ALA A 1 79 ? 9.499 -2.827 2.496 1.00 87.19 79 ALA A C 1
ATOM 591 O O . ALA A 1 79 ? 9.184 -2.326 3.574 1.00 87.19 79 ALA A O 1
ATOM 592 N N . MET A 1 80 ? 9.026 -2.364 1.332 1.00 87.62 80 MET A N 1
ATOM 593 C CA . MET A 1 80 ? 8.127 -1.210 1.254 1.00 87.62 80 MET A CA 1
ATOM 594 C C . MET A 1 80 ? 6.773 -1.492 1.920 1.00 87.62 80 MET A C 1
ATOM 596 O O . MET A 1 80 ? 6.296 -0.661 2.690 1.00 87.62 80 MET A O 1
ATOM 600 N N . ASP A 1 81 ? 6.155 -2.650 1.671 1.00 90.56 81 ASP A N 1
ATOM 601 C CA . ASP A 1 81 ? 4.881 -2.987 2.318 1.00 90.56 81 ASP A CA 1
ATOM 602 C C . ASP A 1 81 ? 5.037 -3.192 3.834 1.00 90.56 81 ASP A C 1
ATOM 604 O O . ASP A 1 81 ? 4.187 -2.722 4.589 1.00 90.56 81 ASP A O 1
ATOM 608 N N . ALA A 1 82 ? 6.147 -3.776 4.304 1.00 91.00 82 ALA A N 1
ATOM 609 C CA . ALA A 1 82 ? 6.442 -3.879 5.734 1.00 91.00 82 ALA A CA 1
ATOM 610 C C . ALA A 1 82 ? 6.591 -2.499 6.409 1.00 91.00 82 ALA A C 1
ATOM 612 O O . ALA A 1 82 ? 6.042 -2.284 7.491 1.00 91.00 82 ALA A O 1
ATOM 613 N N . GLU A 1 83 ? 7.267 -1.533 5.773 1.00 92.88 83 GLU A N 1
ATOM 614 C CA . GLU A 1 83 ? 7.357 -0.153 6.281 1.00 92.88 83 GLU A CA 1
ATOM 615 C C . GLU A 1 83 ? 5.975 0.522 6.380 1.00 92.88 83 GLU A C 1
ATOM 617 O O . GLU A 1 83 ? 5.675 1.174 7.385 1.00 92.88 83 GLU A O 1
ATOM 622 N N . LEU A 1 84 ? 5.107 0.335 5.377 1.00 93.69 84 LEU A N 1
ATOM 623 C CA . LEU A 1 84 ? 3.742 0.880 5.376 1.00 93.69 84 LEU A CA 1
ATOM 624 C C . LEU A 1 84 ? 2.850 0.220 6.442 1.00 93.69 84 LEU A C 1
ATOM 626 O O . LEU A 1 84 ? 2.107 0.918 7.135 1.00 93.69 84 LEU A O 1
ATOM 630 N N . VAL A 1 85 ? 2.944 -1.103 6.604 1.00 96.12 85 VAL A N 1
ATOM 631 C CA . VAL A 1 85 ? 2.215 -1.870 7.627 1.00 96.12 85 VAL A CA 1
ATOM 632 C C . VAL A 1 85 ? 2.638 -1.455 9.038 1.00 96.12 85 VAL A C 1
ATOM 634 O O . VAL A 1 85 ? 1.776 -1.204 9.879 1.00 96.12 85 VAL A O 1
ATOM 637 N N . LEU A 1 86 ? 3.941 -1.303 9.301 1.00 96.12 86 LEU A N 1
ATOM 638 C CA . LEU A 1 86 ? 4.448 -0.852 10.603 1.00 96.12 86 LEU A CA 1
ATOM 639 C C . LEU A 1 86 ? 4.014 0.585 10.935 1.00 96.12 86 LEU A C 1
ATOM 641 O O . LEU A 1 86 ? 3.689 0.878 12.090 1.00 96.12 86 LEU A O 1
ATOM 645 N N . ALA A 1 87 ? 3.973 1.477 9.939 1.00 96.06 87 ALA A N 1
ATOM 646 C CA . ALA A 1 87 ? 3.491 2.845 10.118 1.00 96.06 87 ALA A CA 1
ATOM 647 C C . ALA A 1 87 ? 2.003 2.886 10.516 1.00 96.06 87 ALA A C 1
ATOM 649 O O . ALA A 1 87 ? 1.640 3.581 11.469 1.00 96.06 87 ALA A O 1
ATOM 650 N N . ASP A 1 88 ? 1.156 2.109 9.836 1.00 97.88 88 ASP A N 1
ATOM 651 C CA . ASP A 1 88 ? -0.275 2.016 10.143 1.00 97.88 88 ASP A CA 1
ATOM 652 C C . ASP A 1 88 ? -0.540 1.309 11.481 1.00 97.88 88 ASP A C 1
ATOM 654 O O . ASP A 1 88 ? -1.379 1.766 12.261 1.00 97.88 88 ASP A O 1
ATOM 658 N N . LEU A 1 89 ? 0.207 0.246 11.802 1.00 97.62 89 LEU A N 1
ATOM 659 C CA . LEU A 1 89 ? 0.089 -0.478 13.072 1.00 97.62 89 LEU A CA 1
ATOM 660 C C . LEU A 1 89 ? 0.319 0.465 14.262 1.00 97.62 89 LEU A C 1
ATOM 662 O O . LEU A 1 89 ? -0.507 0.520 15.175 1.00 97.62 89 LEU A O 1
ATOM 666 N N . ALA A 1 90 ? 1.361 1.298 14.197 1.00 97.56 90 ALA A N 1
ATOM 667 C CA . ALA A 1 90 ? 1.654 2.298 15.222 1.00 97.56 90 ALA A CA 1
ATOM 668 C C . ALA A 1 90 ? 0.558 3.379 15.368 1.00 97.56 90 ALA A C 1
ATOM 670 O O . ALA A 1 90 ? 0.397 3.955 16.450 1.00 97.56 90 ALA A O 1
ATOM 671 N N . VAL A 1 91 ? -0.218 3.666 14.313 1.00 97.75 91 VAL A N 1
ATOM 672 C CA . VAL A 1 91 ? -1.400 4.549 14.384 1.00 97.75 91 VAL A CA 1
ATOM 673 C C . VAL A 1 91 ? -2.567 3.837 15.076 1.00 97.75 91 VAL A C 1
ATOM 675 O O . VAL A 1 91 ? -3.182 4.411 15.981 1.00 97.75 91 VAL A O 1
ATOM 678 N N . VAL A 1 92 ? -2.849 2.588 14.694 1.00 97.62 92 VAL A N 1
ATOM 679 C CA . VAL A 1 92 ? -3.966 1.786 15.220 1.00 97.62 92 VAL A CA 1
ATOM 680 C C . VAL A 1 92 ? -3.775 1.448 16.702 1.00 97.62 92 VAL A C 1
ATOM 682 O O . VAL A 1 92 ? -4.690 1.668 17.500 1.00 97.62 92 VAL A O 1
ATOM 685 N N . GLU A 1 93 ? -2.586 1.001 17.114 1.00 97.50 93 GLU A N 1
ATOM 686 C CA . GLU A 1 93 ? -2.269 0.713 18.521 1.00 97.50 93 GLU A CA 1
ATOM 687 C C . GLU A 1 93 ? -2.449 1.950 19.405 1.00 97.50 93 GLU A C 1
ATOM 689 O O . GLU A 1 93 ? -3.194 1.934 20.388 1.00 97.50 93 GLU A O 1
ATOM 694 N N . LYS A 1 94 ? -1.856 3.073 18.991 1.00 97.56 94 LYS A N 1
ATOM 695 C CA . LYS A 1 94 ? -1.944 4.358 19.692 1.00 97.56 94 LYS A CA 1
ATOM 696 C C . LYS A 1 94 ? -3.369 4.923 19.741 1.00 97.56 94 LYS A C 1
ATOM 698 O O . LYS A 1 94 ? -3.678 5.733 20.622 1.00 97.56 94 LYS A O 1
ATOM 703 N N . ARG A 1 95 ? -4.256 4.528 18.819 1.00 96.81 95 ARG A N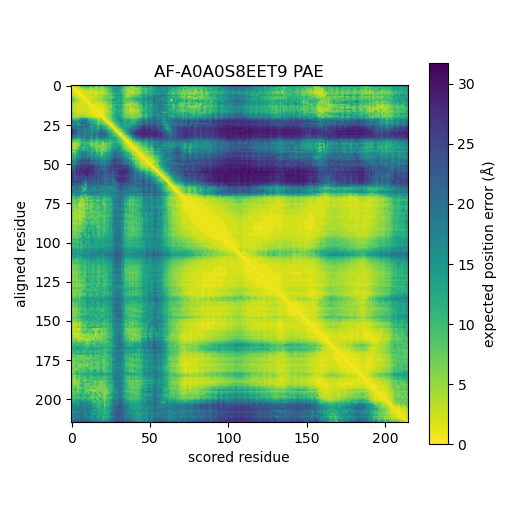 1
ATOM 704 C CA . ARG A 1 95 ? -5.694 4.816 18.919 1.00 96.81 95 ARG A CA 1
ATOM 705 C C . ARG A 1 95 ? -6.366 3.901 19.942 1.00 96.81 95 ARG A C 1
ATOM 707 O O . ARG A 1 95 ? -7.044 4.429 20.822 1.00 96.81 95 ARG A O 1
ATOM 714 N N . LEU A 1 96 ? -6.149 2.586 19.873 1.00 96.62 96 LEU A N 1
ATOM 715 C CA . LEU A 1 96 ? -6.715 1.596 20.800 1.00 96.62 96 LEU A CA 1
ATOM 716 C C . LEU A 1 96 ? -6.392 1.921 22.268 1.00 96.62 96 LEU A C 1
ATOM 718 O O . LEU A 1 96 ? -7.305 1.973 23.096 1.00 96.62 96 LEU A O 1
ATOM 722 N N . GLU A 1 97 ? -5.128 2.229 22.577 1.00 96.81 97 GLU A N 1
ATOM 723 C CA . GLU A 1 97 ? -4.680 2.639 23.919 1.00 96.81 97 GLU A CA 1
ATOM 724 C C . GLU A 1 97 ? -5.453 3.84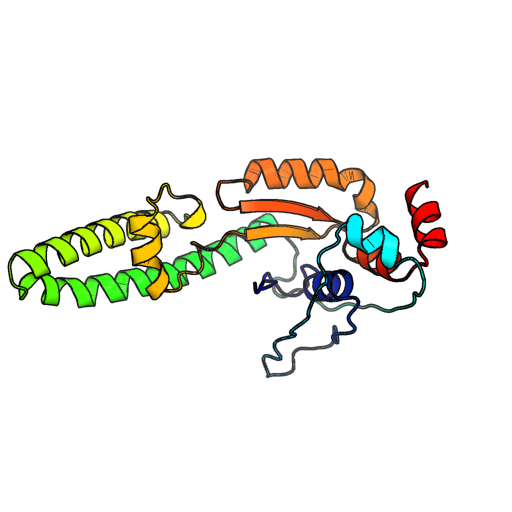9 24.462 1.00 96.81 97 GLU A C 1
ATOM 726 O O . GLU A 1 97 ? -5.829 3.892 25.635 1.00 96.81 97 GLU A O 1
ATOM 731 N N . ARG A 1 98 ? -5.695 4.849 23.605 1.00 96.12 98 ARG A N 1
ATOM 732 C CA . ARG A 1 98 ? -6.360 6.108 23.976 1.00 96.12 98 ARG A CA 1
ATOM 733 C C . ARG A 1 98 ? -7.880 5.981 24.026 1.00 96.12 98 ARG A C 1
ATOM 735 O O . ARG A 1 98 ? -8.516 6.713 24.781 1.00 96.12 98 ARG A O 1
ATOM 742 N N . LEU A 1 99 ? -8.454 5.078 23.238 1.00 94.62 99 LEU A N 1
ATOM 743 C CA . LEU A 1 99 ? -9.893 4.852 23.141 1.00 94.62 99 LEU A CA 1
ATOM 744 C C . LEU A 1 99 ? -10.417 4.009 24.314 1.00 94.62 99 LEU A C 1
ATOM 746 O O . LEU A 1 99 ? -11.412 4.381 24.935 1.00 94.62 99 LEU A O 1
ATOM 750 N N . ALA A 1 100 ? -9.704 2.944 24.694 1.00 93.44 100 ALA A N 1
ATOM 751 C CA . ALA A 1 100 ? -10.090 2.039 25.781 1.00 93.44 100 ALA A CA 1
ATOM 752 C C . ALA A 1 100 ? -10.507 2.721 27.112 1.00 93.44 100 ALA A C 1
ATOM 754 O O . ALA A 1 100 ? -11.542 2.338 27.668 1.00 93.44 100 ALA A O 1
ATOM 755 N N . PRO A 1 101 ? -9.786 3.725 27.662 1.00 95.94 101 PRO A N 1
ATOM 756 C CA . PRO A 1 101 ? -10.224 4.420 28.875 1.00 95.94 101 PRO A CA 1
ATOM 757 C C . PRO A 1 101 ? -11.433 5.343 28.645 1.00 95.94 101 PRO A C 1
ATOM 759 O O . PRO A 1 101 ? -12.246 5.497 29.555 1.00 95.94 101 PRO A O 1
ATOM 762 N N . VAL A 1 102 ? -11.586 5.924 27.449 1.00 94.19 102 VAL A N 1
ATOM 763 C CA . VAL A 1 102 ? -12.729 6.790 27.102 1.00 94.19 102 VAL A CA 1
ATOM 764 C C . VAL A 1 102 ? -14.011 5.964 27.050 1.00 94.19 102 VAL A C 1
ATOM 766 O O . VAL A 1 102 ? -14.962 6.268 27.764 1.00 94.19 102 VAL A O 1
ATOM 769 N N . VAL A 1 103 ? -13.999 4.854 26.308 1.00 94.25 103 VAL A N 1
ATOM 770 C CA . VAL A 1 103 ? -15.127 3.914 26.180 1.00 94.25 103 VAL A CA 1
ATOM 771 C C . VAL A 1 103 ? -15.564 3.366 27.544 1.00 94.25 103 VAL A C 1
ATOM 773 O O . VAL A 1 103 ? -16.756 3.280 27.850 1.00 94.25 103 VAL A O 1
ATOM 776 N N . ARG A 1 104 ? -14.606 3.083 28.437 1.00 92.44 104 ARG A N 1
ATOM 777 C CA . ARG A 1 104 ? -14.896 2.690 29.826 1.00 92.44 104 ARG A CA 1
ATOM 778 C C . ARG A 1 104 ? -15.584 3.796 30.636 1.00 92.44 104 ARG A C 1
ATOM 780 O O . ARG A 1 104 ? -16.411 3.461 31.479 1.00 92.44 104 ARG A O 1
ATOM 787 N N . ALA A 1 105 ? -15.328 5.076 30.365 1.00 94.25 105 ALA A N 1
ATOM 788 C CA . ALA A 1 105 ? -15.946 6.213 31.060 1.00 94.25 105 ALA A CA 1
ATOM 789 C C . ALA A 1 105 ? -17.274 6.712 30.440 1.00 94.25 105 ALA A C 1
ATOM 791 O O . ALA A 1 105 ? -18.067 7.347 31.134 1.00 94.25 105 ALA A O 1
ATOM 792 N N . SER A 1 106 ? -17.529 6.426 29.161 1.00 95.38 106 SER A N 1
ATOM 793 C CA . SER A 1 106 ? -18.678 6.921 28.384 1.00 95.38 106 SER A CA 1
ATOM 794 C C . SER A 1 106 ? -20.071 6.522 28.907 1.00 95.38 106 SER A C 1
ATOM 796 O O . SER A 1 106 ? -20.250 5.5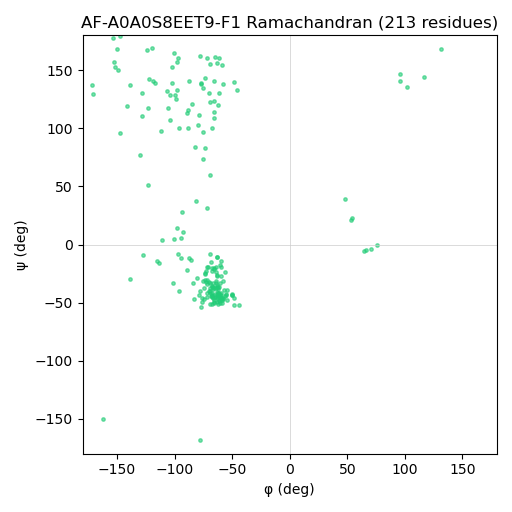41 29.638 1.00 95.38 106 SER A O 1
ATOM 798 N N . LYS A 1 107 ? -21.103 7.270 28.487 1.00 93.94 107 LYS A N 1
ATOM 799 C CA . LYS A 1 107 ? -22.522 6.893 28.673 1.00 93.94 107 LYS A CA 1
ATOM 800 C C . LYS A 1 107 ? -22.898 5.728 27.738 1.00 93.94 107 LYS A C 1
ATOM 802 O O . LYS A 1 107 ? -22.222 5.559 26.732 1.00 93.94 107 LYS A O 1
ATOM 807 N N . PRO A 1 108 ? -23.980 4.959 27.978 1.00 88.06 108 PRO A N 1
ATOM 808 C CA . PRO A 1 108 ? -24.287 3.744 27.208 1.00 88.06 108 PRO A CA 1
ATOM 809 C C . PRO A 1 108 ? -24.220 3.872 25.674 1.00 88.06 108 PRO A C 1
ATOM 811 O O . PRO A 1 108 ? -23.486 3.115 25.056 1.00 88.06 108 PRO A O 1
ATOM 814 N N . GLY A 1 109 ? -24.891 4.858 25.064 1.00 85.06 109 GLY A N 1
ATOM 815 C CA . GLY A 1 109 ? -24.858 5.037 23.600 1.00 85.06 109 GLY A CA 1
ATOM 816 C C . GLY A 1 109 ? -23.538 5.598 23.045 1.00 85.06 109 GLY A C 1
ATOM 817 O O . GLY A 1 109 ? -23.197 5.349 21.896 1.00 85.06 109 GLY A O 1
ATOM 818 N N . GLU A 1 110 ? -22.769 6.326 23.862 1.00 88.75 110 GLU A N 1
ATOM 819 C CA . GLU A 1 110 ? -21.404 6.760 23.513 1.00 88.75 110 GLU A CA 1
ATOM 820 C C . GLU A 1 110 ? -20.424 5.572 23.605 1.00 88.75 110 GLU A C 1
ATOM 822 O O . GLU A 1 110 ? -19.521 5.442 22.783 1.00 88.75 110 GLU A O 1
ATOM 827 N N . ARG A 1 111 ? -20.623 4.693 24.601 1.00 93.19 111 ARG A N 1
ATOM 828 C CA . ARG A 1 111 ? -19.843 3.471 24.818 1.00 93.19 111 ARG A CA 1
ATOM 829 C C . ARG A 1 111 ? -20.052 2.487 23.673 1.00 93.19 111 ARG A C 1
ATOM 831 O O . ARG A 1 111 ? -19.062 2.058 23.108 1.00 93.19 111 ARG A O 1
ATOM 838 N N . GLU A 1 112 ? -21.296 2.202 23.288 1.00 92.94 112 GLU A N 1
ATOM 839 C CA . GLU A 1 112 ? -21.606 1.256 22.204 1.00 92.94 112 GLU A CA 1
ATOM 840 C C . GLU A 1 112 ? -20.911 1.640 20.884 1.00 92.94 112 GLU A C 1
ATOM 842 O O . GLU A 1 112 ? -20.306 0.795 20.228 1.00 92.94 112 GLU A O 1
ATOM 847 N N . ALA A 1 113 ? -20.931 2.926 20.515 1.00 91.12 113 ALA A N 1
ATOM 848 C CA . ALA A 1 113 ? -20.235 3.414 19.323 1.00 91.12 113 ALA A CA 1
ATOM 849 C C . ALA A 1 113 ? -18.710 3.207 19.413 1.00 91.12 113 ALA A C 1
ATOM 851 O O . ALA A 1 113 ? -18.089 2.745 18.457 1.00 91.12 113 ALA A O 1
ATOM 852 N N . GLY A 1 114 ? -18.111 3.503 20.571 1.00 93.25 114 GLY A N 1
ATOM 853 C CA . GLY A 1 114 ? -16.681 3.297 20.800 1.00 93.25 114 GLY A CA 1
ATOM 854 C C . GLY A 1 114 ? -16.268 1.829 20.975 1.00 93.25 114 GLY A C 1
ATOM 855 O O . GLY A 1 114 ? -15.131 1.488 20.671 1.00 93.25 114 GLY A O 1
ATOM 856 N N . GLU A 1 115 ? -17.168 0.946 21.413 1.00 94.94 115 GLU A N 1
ATOM 857 C CA . GLU A 1 115 ?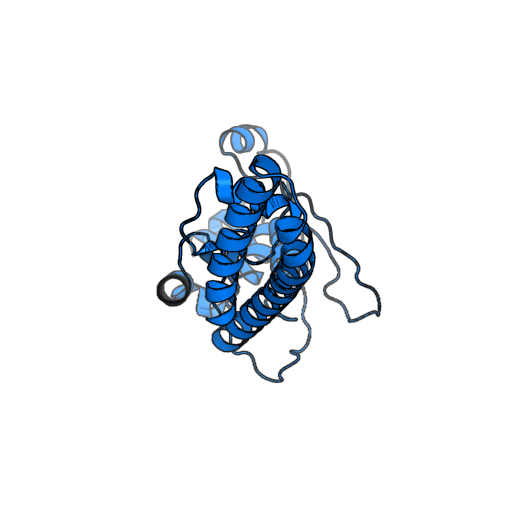 -16.942 -0.506 21.467 1.00 94.94 115 GLU A CA 1
ATOM 858 C C . GLU A 1 115 ? -16.867 -1.096 20.054 1.00 94.94 115 GLU A C 1
ATOM 860 O O . GLU A 1 115 ? -15.911 -1.810 19.758 1.00 94.94 115 GLU A O 1
ATOM 865 N N . ARG A 1 116 ? -17.779 -0.703 19.149 1.00 93.38 116 ARG A N 1
ATOM 866 C CA . ARG A 1 116 ? -17.700 -1.052 17.714 1.00 93.38 116 ARG A CA 1
ATOM 867 C C . ARG A 1 116 ? -16.418 -0.522 17.063 1.00 93.38 116 ARG A C 1
ATOM 869 O O . ARG A 1 116 ? -15.775 -1.225 16.289 1.00 93.38 116 ARG A O 1
ATOM 876 N N . GLU A 1 117 ? -16.018 0.707 17.396 1.00 94.75 117 GLU A N 1
ATOM 877 C CA . GLU A 1 117 ? -14.761 1.287 16.907 1.00 94.75 117 GLU A CA 1
ATOM 878 C C . GLU A 1 117 ? -13.543 0.492 17.418 1.00 94.75 117 GLU A C 1
ATOM 880 O O . GLU A 1 117 ? -12.638 0.181 16.646 1.00 94.75 117 GLU A O 1
ATOM 885 N N . MET A 1 118 ? -13.530 0.094 18.696 1.00 96.00 118 MET A N 1
ATOM 886 C CA . MET A 1 118 ? -12.483 -0.769 19.257 1.00 96.00 118 MET A CA 1
ATOM 887 C C . MET A 1 118 ? -12.448 -2.161 18.615 1.00 96.00 118 MET A C 1
ATOM 889 O O . MET A 1 118 ? -11.355 -2.703 18.458 1.00 96.00 118 MET A O 1
ATOM 893 N N . GLU A 1 119 ? -13.597 -2.741 18.264 1.00 96.12 119 GLU A N 1
ATOM 894 C CA . GLU A 1 119 ? -13.697 -4.035 17.578 1.00 96.12 119 GLU A CA 1
ATOM 895 C C . GLU A 1 119 ? -13.109 -3.961 16.161 1.00 96.12 119 GLU A C 1
ATOM 897 O O . GLU A 1 119 ? -12.240 -4.764 15.816 1.00 96.12 119 GLU A O 1
ATOM 902 N N . LEU A 1 120 ? -13.480 -2.942 15.375 1.00 96.44 120 LEU A N 1
ATOM 903 C CA . LEU A 1 120 ? -12.886 -2.691 14.058 1.00 96.44 120 LEU A CA 1
ATOM 904 C C . LEU A 1 120 ? -11.371 -2.473 14.153 1.00 96.44 120 LEU A C 1
ATOM 906 O O . LEU A 1 120 ? -10.609 -3.095 13.414 1.00 96.44 120 LEU A O 1
ATOM 910 N N . LEU A 1 121 ? -10.920 -1.623 15.079 1.00 96.88 121 LEU A N 1
ATOM 911 C CA . LEU A 1 121 ? -9.498 -1.330 15.263 1.00 96.88 121 LEU A CA 1
ATOM 912 C C . LEU A 1 121 ? -8.698 -2.569 15.708 1.00 96.88 121 LEU A C 1
ATOM 914 O O . LEU A 1 121 ? -7.551 -2.727 15.301 1.00 96.88 121 LEU A O 1
ATOM 918 N N . GLN A 1 122 ? -9.293 -3.480 16.488 1.00 97.19 122 GLN A N 1
ATOM 919 C CA . GLN A 1 122 ? -8.688 -4.780 16.808 1.00 97.19 122 GLN A CA 1
ATOM 920 C C . GLN A 1 122 ? -8.650 -5.714 15.588 1.00 97.19 122 GLN A C 1
ATOM 922 O O . GLN A 1 122 ? -7.633 -6.369 15.364 1.00 97.19 122 GLN A O 1
ATOM 927 N N . ARG A 1 123 ? -9.713 -5.737 14.768 1.00 96.56 123 ARG A N 1
ATOM 928 C CA . ARG A 1 123 ? -9.781 -6.535 13.533 1.00 96.56 123 ARG A CA 1
ATOM 929 C C . ARG A 1 123 ? -8.691 -6.122 12.540 1.00 96.56 123 ARG A C 1
ATOM 931 O O . ARG A 1 123 ? -7.939 -6.984 12.098 1.00 96.56 123 ARG A O 1
ATOM 938 N N . ILE A 1 124 ? -8.554 -4.824 12.248 1.00 96.50 124 ILE A N 1
ATOM 939 C CA . ILE A 1 124 ? -7.505 -4.323 11.340 1.00 96.50 124 ILE A CA 1
ATOM 940 C C . ILE A 1 124 ? -6.101 -4.439 11.955 1.00 96.50 124 ILE A C 1
ATOM 942 O O . ILE A 1 124 ? -5.143 -4.698 11.231 1.00 96.50 124 ILE A O 1
ATOM 946 N N . LYS A 1 125 ? -5.959 -4.311 13.287 1.00 97.44 125 LYS A N 1
ATOM 947 C CA . LYS A 1 125 ? -4.679 -4.564 13.964 1.00 97.44 125 LYS A CA 1
ATOM 948 C C . LYS A 1 125 ? -4.195 -5.995 13.696 1.00 97.44 125 LYS A C 1
ATOM 950 O O . LYS A 1 125 ? -3.040 -6.160 13.323 1.00 97.44 125 LYS A O 1
ATOM 955 N N . GLY A 1 126 ? -5.061 -7.001 13.835 1.00 96.38 126 GLY A N 1
ATOM 956 C CA . GLY A 1 126 ? -4.690 -8.397 13.575 1.00 96.38 126 GLY A CA 1
ATOM 957 C C . GLY A 1 126 ? -4.225 -8.648 12.133 1.00 96.38 126 GLY A C 1
ATOM 958 O O . GLY A 1 126 ? -3.323 -9.450 11.917 1.00 96.38 126 GLY A O 1
ATOM 959 N N . THR A 1 127 ? -4.788 -7.925 11.158 1.00 94.88 127 THR A N 1
ATOM 960 C CA . THR A 1 127 ? -4.358 -7.956 9.747 1.00 94.88 127 THR A CA 1
ATOM 961 C C . THR A 1 127 ? -2.973 -7.323 9.548 1.00 94.88 127 THR A C 1
ATOM 963 O O . THR A 1 127 ? -2.132 -7.883 8.848 1.00 94.88 127 THR A O 1
ATOM 966 N N . LEU A 1 128 ? -2.693 -6.201 10.218 1.00 96.25 128 LEU A N 1
ATOM 967 C CA . LEU A 1 128 ? -1.372 -5.559 10.192 1.00 96.25 128 LEU A CA 1
ATOM 968 C C . LEU A 1 128 ? -0.306 -6.394 10.930 1.00 96.25 128 LEU A C 1
ATOM 970 O O . LEU A 1 128 ? 0.824 -6.497 10.464 1.00 96.25 128 LEU A O 1
ATOM 974 N N . GLU A 1 129 ? -0.658 -7.047 12.043 1.00 96.31 129 GLU A N 1
ATOM 975 C CA . GLU A 1 129 ? 0.222 -7.995 12.749 1.00 96.31 129 GLU A CA 1
ATOM 976 C C . GLU A 1 129 ? 0.529 -9.262 11.930 1.00 96.31 129 GLU A C 1
ATOM 978 O O . GLU A 1 129 ? 1.541 -9.911 12.185 1.00 96.31 129 GLU A O 1
ATOM 983 N N . SER A 1 130 ? -0.290 -9.602 10.926 1.00 93.75 130 SER A N 1
ATOM 984 C CA . SER A 1 130 ? 0.002 -10.655 9.941 1.00 93.75 130 SER A CA 1
ATOM 985 C C . SER A 1 130 ? 0.674 -10.124 8.666 1.00 93.75 130 SER A C 1
ATOM 987 O O . SER A 1 130 ? 0.474 -10.688 7.590 1.00 93.75 130 SER A O 1
ATOM 989 N N . GLU A 1 131 ? 1.414 -9.012 8.764 1.00 92.88 131 GLU A N 1
ATOM 990 C CA . GLU A 1 131 ? 2.155 -8.351 7.670 1.00 92.88 131 GLU A CA 1
ATOM 991 C C . GLU A 1 131 ? 1.293 -8.026 6.427 1.00 92.88 131 GLU A C 1
ATOM 993 O O . GLU A 1 131 ? 1.801 -7.842 5.322 1.00 92.88 131 GLU A O 1
ATOM 998 N N . THR A 1 132 ? -0.034 -7.951 6.589 1.00 91.00 132 THR A N 1
ATOM 999 C CA . THR A 1 132 ? -0.994 -7.851 5.482 1.00 91.00 132 THR A CA 1
ATOM 1000 C C . THR A 1 132 ? -1.536 -6.420 5.357 1.00 91.00 132 THR A C 1
ATOM 1002 O O . THR A 1 132 ? -2.028 -5.862 6.341 1.00 91.00 132 THR A O 1
ATOM 1005 N N . PRO A 1 133 ? -1.497 -5.795 4.165 1.00 93.69 133 PRO A N 1
ATOM 1006 C CA . PRO A 1 133 ? -1.984 -4.433 3.977 1.00 93.69 133 PRO A CA 1
ATOM 1007 C C . PRO A 1 133 ? -3.518 -4.368 3.912 1.00 93.69 133 PRO A C 1
ATOM 1009 O O . PRO A 1 133 ? -4.168 -5.170 3.240 1.00 93.69 133 PRO A O 1
ATOM 1012 N N . LEU A 1 134 ? -4.107 -3.352 4.550 1.00 94.88 134 LEU A N 1
ATOM 1013 C CA . LEU A 1 134 ? -5.560 -3.257 4.752 1.00 94.88 134 LEU A CA 1
ATOM 1014 C C . LEU A 1 134 ? -6.396 -3.122 3.466 1.00 94.88 134 LEU A C 1
ATOM 1016 O O . LEU A 1 134 ? -7.579 -3.445 3.481 1.00 94.88 134 LEU A O 1
ATOM 1020 N N . ARG A 1 135 ? -5.808 -2.707 2.336 1.00 92.56 135 ARG A N 1
ATOM 1021 C CA . ARG A 1 135 ? -6.467 -2.693 1.011 1.00 92.56 135 ARG A CA 1
ATOM 1022 C C . ARG A 1 135 ? -6.933 -4.069 0.511 1.00 92.56 135 ARG A C 1
ATOM 1024 O O . ARG A 1 135 ? -7.756 -4.119 -0.395 1.00 92.56 135 ARG A O 1
ATOM 1031 N N . ALA A 1 136 ? -6.416 -5.157 1.088 1.00 85.75 136 ALA A N 1
ATOM 1032 C CA . ALA A 1 136 ? -6.824 -6.534 0.799 1.00 85.75 136 ALA A CA 1
ATOM 1033 C C . ALA A 1 136 ? -7.895 -7.075 1.775 1.00 85.75 136 ALA A C 1
ATOM 1035 O O . ALA A 1 136 ? -8.226 -8.260 1.730 1.00 85.75 136 ALA A O 1
ATOM 1036 N N . GLN A 1 137 ? -8.415 -6.243 2.685 1.00 86.88 137 GLN A N 1
ATOM 1037 C CA . GLN A 1 137 ? -9.409 -6.637 3.682 1.00 86.88 137 GLN A CA 1
ATOM 1038 C C . GLN A 1 137 ? -10.833 -6.279 3.237 1.00 86.88 137 GLN A C 1
ATOM 1040 O O . GLN A 1 137 ? -11.107 -5.135 2.882 1.00 86.88 137 GLN A O 1
ATOM 1045 N N . ASP A 1 138 ? -11.762 -7.230 3.370 1.00 88.62 138 ASP A N 1
ATOM 1046 C CA . ASP A 1 138 ? -13.198 -6.966 3.235 1.00 88.62 138 ASP A CA 1
ATOM 1047 C C . ASP A 1 138 ? -13.679 -6.040 4.376 1.00 88.62 138 ASP A C 1
ATOM 1049 O O . ASP A 1 138 ? -13.706 -6.401 5.570 1.00 88.62 138 ASP A O 1
ATOM 1053 N N . LEU A 1 139 ? -13.983 -4.802 3.984 1.00 91.25 139 LEU A N 1
ATOM 1054 C CA . LEU A 1 139 ? -14.414 -3.687 4.817 1.00 91.25 139 LEU A CA 1
ATOM 1055 C C . LEU A 1 139 ? -15.697 -3.104 4.233 1.00 91.25 139 LEU A C 1
ATOM 1057 O O . LEU A 1 139 ? -15.774 -2.750 3.056 1.00 91.25 139 LEU A O 1
ATOM 1061 N N . THR A 1 140 ? -16.708 -2.930 5.076 1.00 93.75 140 THR A N 1
ATOM 1062 C CA . THR A 1 140 ? -17.942 -2.265 4.660 1.00 93.75 140 THR A CA 1
ATOM 1063 C C . THR A 1 140 ? -17.706 -0.773 4.402 1.00 93.75 140 THR A C 1
ATOM 1065 O O . THR A 1 140 ? -16.847 -0.133 5.010 1.00 93.75 140 THR A O 1
ATOM 1068 N N . ALA A 1 141 ? -18.543 -0.158 3.561 1.00 91.50 141 ALA A N 1
ATOM 1069 C CA . ALA A 1 141 ? -18.471 1.279 3.274 1.00 91.50 141 ALA A CA 1
ATOM 1070 C C . ALA A 1 141 ? -18.741 2.190 4.500 1.00 91.50 141 ALA A C 1
ATOM 1072 O O . ALA A 1 141 ? -18.535 3.405 4.420 1.00 91.50 141 ALA A O 1
ATOM 1073 N N . GLU A 1 142 ? -19.216 1.638 5.624 1.00 92.56 142 GLU A N 1
ATOM 1074 C CA . GLU A 1 142 ? -19.289 2.327 6.920 1.00 92.56 142 GLU A CA 1
ATOM 1075 C C . GLU A 1 142 ? -17.940 2.264 7.652 1.00 92.56 142 GLU A C 1
ATOM 1077 O O . GLU A 1 142 ? -17.416 3.301 8.063 1.00 92.56 142 GLU A O 1
ATOM 1082 N N . GLU A 1 143 ? -17.320 1.083 7.713 1.00 94.31 143 GLU A N 1
ATOM 1083 C CA . GLU A 1 143 ? -15.986 0.886 8.289 1.00 94.31 143 GLU A CA 1
ATOM 1084 C C . GLU A 1 143 ? -14.931 1.699 7.526 1.00 94.31 143 GLU A C 1
ATOM 1086 O O . GLU A 1 143 ? -14.216 2.482 8.153 1.00 94.31 143 GLU A O 1
ATOM 1091 N N . GLU A 1 144 ? -14.915 1.652 6.185 1.00 91.56 144 GLU A N 1
ATOM 1092 C CA . GLU A 1 144 ? -14.052 2.516 5.363 1.00 91.56 144 GLU A CA 1
ATOM 1093 C C . GLU A 1 144 ? -14.176 3.996 5.754 1.00 91.56 144 GLU A C 1
ATOM 1095 O O . GLU A 1 144 ? -13.182 4.717 5.776 1.00 91.56 144 GLU A O 1
ATOM 1100 N N . ARG A 1 145 ? -15.406 4.481 6.006 1.00 91.50 145 ARG A N 1
ATOM 1101 C CA . ARG A 1 145 ? -15.657 5.883 6.377 1.00 91.50 145 ARG A CA 1
ATOM 1102 C C . ARG A 1 145 ? -15.087 6.197 7.748 1.00 91.50 145 ARG A C 1
ATOM 1104 O O . ARG A 1 145 ? -14.453 7.237 7.882 1.00 91.50 145 ARG A O 1
ATOM 1111 N N . SER A 1 146 ? -15.268 5.304 8.717 1.00 91.88 146 SER A N 1
ATOM 1112 C CA . SER A 1 146 ? -14.699 5.467 10.058 1.00 91.88 146 SER A CA 1
ATOM 1113 C C . SER A 1 146 ? -13.163 5.480 10.056 1.00 91.88 146 SER A C 1
ATOM 1115 O O . SER A 1 146 ? -12.555 6.123 10.908 1.00 91.88 146 SER A O 1
ATOM 1117 N N . LEU A 1 147 ? -12.527 4.833 9.069 1.00 94.00 147 LEU A N 1
ATOM 1118 C CA . LEU A 1 147 ? -11.069 4.744 8.972 1.00 94.00 147 LEU A CA 1
ATOM 1119 C C . LEU A 1 147 ? -10.396 5.911 8.226 1.00 94.00 147 LEU A C 1
ATOM 1121 O O . LEU A 1 147 ? -9.173 6.049 8.313 1.00 94.00 147 LEU A O 1
ATOM 1125 N N . ARG A 1 148 ? -11.143 6.785 7.528 1.00 89.25 148 ARG A N 1
ATOM 1126 C CA . ARG A 1 148 ? -10.542 7.884 6.730 1.00 89.25 148 ARG A CA 1
ATOM 1127 C C . ARG A 1 148 ? -9.770 8.885 7.594 1.00 89.25 148 ARG A C 1
ATOM 1129 O O . ARG A 1 148 ? -8.718 9.357 7.167 1.00 89.25 148 ARG A O 1
ATOM 1136 N N . ASP A 1 149 ? -10.239 9.137 8.814 1.00 88.12 149 ASP A N 1
ATOM 1137 C CA . ASP A 1 149 ? -9.636 10.094 9.755 1.00 88.12 149 ASP A CA 1
ATOM 1138 C C . ASP A 1 149 ? -8.262 9.645 10.295 1.00 88.12 149 ASP A C 1
ATOM 1140 O O . ASP A 1 149 ? -7.504 10.464 10.816 1.00 88.12 149 ASP A O 1
ATOM 1144 N N . TYR A 1 150 ? -7.899 8.366 10.132 1.00 92.44 150 TYR A N 1
ATOM 1145 C CA . TYR A 1 150 ? -6.565 7.842 10.456 1.00 92.44 150 TYR A CA 1
ATOM 1146 C C . TYR A 1 150 ? -5.548 8.004 9.320 1.00 92.44 150 TYR A C 1
ATOM 1148 O O . TYR A 1 150 ? -4.354 7.828 9.551 1.00 92.44 150 TYR A O 1
ATOM 1156 N N . ALA A 1 151 ? -6.003 8.335 8.104 1.00 91.00 151 ALA A N 1
ATOM 1157 C CA . ALA A 1 151 ? -5.185 8.502 6.897 1.00 91.00 151 ALA A CA 1
ATOM 1158 C C . ALA A 1 151 ? -4.274 7.304 6.525 1.00 91.00 151 ALA A C 1
ATOM 1160 O O . ALA A 1 151 ? -3.305 7.495 5.776 1.00 91.00 151 ALA A O 1
ATOM 1161 N N . LEU A 1 152 ? -4.622 6.099 7.009 1.00 95.06 152 LEU A N 1
ATOM 1162 C CA . LEU A 1 152 ? -3.859 4.848 6.885 1.00 95.06 152 LEU A CA 1
ATOM 1163 C C . LEU A 1 152 ? -3.351 4.627 5.454 1.00 95.06 152 LEU A C 1
ATOM 1165 O O . LEU A 1 152 ? -4.077 4.814 4.471 1.00 95.06 152 LEU A O 1
ATOM 1169 N N . LEU A 1 153 ? -2.077 4.271 5.336 1.00 94.44 153 LEU A N 1
ATOM 1170 C CA . LEU A 1 153 ? -1.371 4.159 4.066 1.00 94.44 153 LEU A CA 1
ATOM 1171 C C . LEU A 1 153 ? -1.719 2.858 3.342 1.00 94.44 153 LEU A C 1
ATOM 1173 O O . LEU A 1 153 ? -1.935 2.873 2.133 1.00 94.44 153 LEU A O 1
ATOM 1177 N N . THR A 1 154 ? -1.836 1.754 4.077 1.00 94.94 154 THR A N 1
ATOM 1178 C CA . THR A 1 154 ? -2.096 0.415 3.535 1.00 94.94 154 THR A CA 1
ATOM 1179 C C . THR A 1 154 ? -3.519 0.227 3.013 1.00 94.94 154 THR A C 1
ATOM 1181 O O . THR A 1 154 ? -3.715 -0.660 2.188 1.00 94.94 154 THR A O 1
ATOM 1184 N N . LEU A 1 155 ? -4.480 1.070 3.423 1.00 93.94 155 LEU A N 1
ATOM 1185 C CA . LEU A 1 155 ? -5.836 1.146 2.848 1.00 93.94 155 LEU A CA 1
ATOM 1186 C C . LEU A 1 155 ? -5.866 1.744 1.433 1.00 93.94 155 LEU A C 1
ATOM 1188 O O . LEU A 1 155 ? -6.860 1.595 0.725 1.00 93.94 155 LEU A O 1
ATOM 1192 N N . LYS A 1 156 ? -4.828 2.478 1.021 1.00 91.38 156 LYS A N 1
ATOM 1193 C CA . LYS A 1 156 ? -4.825 3.161 -0.278 1.00 91.38 156 LYS A CA 1
ATOM 1194 C C . LYS A 1 156 ? -4.599 2.130 -1.387 1.00 91.38 156 LYS A C 1
ATOM 1196 O O . LYS A 1 156 ? -3.701 1.300 -1.245 1.00 91.38 156 LYS A O 1
ATOM 1201 N N . PRO A 1 157 ? -5.364 2.174 -2.493 1.00 91.94 157 PRO A N 1
ATOM 1202 C CA . PRO A 1 157 ? -5.113 1.289 -3.617 1.00 91.94 157 PRO A CA 1
ATOM 1203 C C . PRO A 1 157 ? -3.758 1.614 -4.257 1.00 91.94 157 PRO A C 1
ATOM 1205 O O . PRO A 1 157 ? -3.393 2.785 -4.388 1.00 91.94 157 PRO A O 1
ATOM 1208 N N . ILE A 1 158 ? -3.027 0.579 -4.667 1.00 91.31 158 ILE A N 1
ATOM 1209 C CA . ILE A 1 158 ? -1.686 0.679 -5.250 1.00 91.31 158 ILE A CA 1
ATOM 1210 C C . ILE A 1 158 ? -1.697 0.165 -6.693 1.00 91.31 158 ILE A C 1
ATOM 1212 O O . ILE A 1 158 ? -2.315 -0.854 -7.013 1.00 91.31 158 ILE A O 1
ATOM 1216 N N . LEU A 1 159 ? -0.973 0.877 -7.557 1.00 90.06 159 LEU A N 1
ATOM 1217 C CA . LEU A 1 159 ? -0.508 0.379 -8.845 1.00 90.06 159 LEU A CA 1
ATOM 1218 C C . LEU A 1 159 ? 0.986 0.064 -8.707 1.00 90.06 159 LEU A C 1
ATOM 1220 O O . LEU A 1 159 ? 1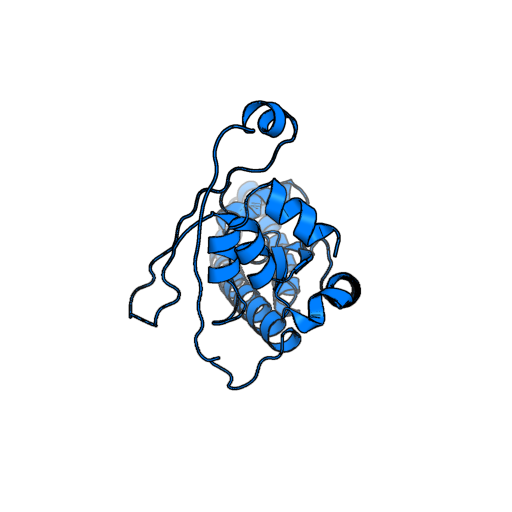.804 0.974 -8.590 1.00 90.06 159 LEU A O 1
ATOM 1224 N N . LEU A 1 160 ? 1.326 -1.221 -8.668 1.00 87.56 160 LEU A N 1
ATOM 1225 C CA . LEU A 1 160 ? 2.699 -1.705 -8.671 1.00 87.56 160 LEU A CA 1
ATOM 1226 C C . LEU A 1 160 ? 3.229 -1.669 -10.109 1.00 87.56 160 LEU A C 1
ATOM 1228 O O . LEU A 1 160 ? 2.897 -2.533 -10.920 1.00 87.56 160 LEU A O 1
ATOM 1232 N N . THR A 1 161 ? 4.051 -0.668 -10.411 1.00 85.25 161 THR A N 1
ATOM 1233 C CA . THR A 1 161 ? 4.722 -0.542 -11.709 1.00 85.25 161 THR A CA 1
ATOM 1234 C C . THR A 1 161 ? 6.065 -1.271 -11.680 1.00 85.25 161 THR A C 1
ATOM 1236 O O . THR A 1 161 ? 6.990 -0.844 -10.988 1.00 85.25 161 THR A O 1
ATOM 1239 N N . VAL A 1 162 ? 6.192 -2.351 -12.450 1.00 83.38 162 VAL A N 1
ATOM 1240 C CA . VAL A 1 162 ? 7.452 -3.078 -12.646 1.00 83.38 162 VAL A CA 1
ATOM 1241 C C . VAL A 1 162 ? 8.193 -2.451 -13.827 1.00 83.38 162 VAL A C 1
ATOM 1243 O O . VAL A 1 162 ? 7.861 -2.693 -14.985 1.00 83.38 162 VAL A O 1
ATOM 1246 N N . ASN A 1 163 ? 9.180 -1.602 -13.534 1.00 79.50 163 ASN A N 1
ATOM 1247 C CA . ASN A 1 163 ? 10.010 -0.967 -14.556 1.00 79.50 163 ASN A CA 1
ATOM 1248 C C . ASN A 1 163 ? 11.087 -1.941 -15.067 1.00 79.50 163 ASN A C 1
ATOM 1250 O O . ASN A 1 163 ? 12.018 -2.257 -14.324 1.00 79.50 163 ASN A O 1
ATOM 1254 N N . VAL A 1 164 ? 10.973 -2.388 -16.319 1.00 79.25 164 VAL A N 1
ATOM 1255 C CA . VAL A 1 164 ? 11.917 -3.312 -16.974 1.00 79.25 164 VAL A CA 1
ATOM 1256 C C . VAL A 1 164 ? 12.944 -2.577 -17.843 1.00 79.25 164 VAL A C 1
ATOM 1258 O O . VAL A 1 164 ? 12.733 -1.429 -18.249 1.00 79.25 164 VAL A O 1
ATOM 1261 N N . VAL A 1 165 ? 14.057 -3.250 -18.140 1.00 75.75 165 VAL A N 1
ATOM 1262 C CA . VAL A 1 165 ? 15.067 -2.781 -19.102 1.00 75.75 165 VAL A CA 1
ATOM 1263 C C . VAL A 1 165 ? 14.612 -3.012 -20.547 1.00 75.75 165 VAL A C 1
ATOM 1265 O O . VAL A 1 165 ? 13.687 -3.784 -20.807 1.00 75.75 165 VAL A O 1
ATOM 1268 N N . GLU A 1 166 ? 15.249 -2.325 -21.491 1.00 71.56 166 GLU A N 1
ATOM 1269 C CA . GLU A 1 166 ? 14.868 -2.315 -22.909 1.00 71.56 166 GLU A CA 1
ATOM 1270 C C . GLU A 1 166 ? 14.979 -3.713 -23.545 1.00 71.56 166 GLU A C 1
ATOM 1272 O O . GLU A 1 166 ? 14.111 -4.134 -24.309 1.00 71.56 166 GLU A O 1
ATOM 1277 N N . GLU A 1 167 ? 15.982 -4.494 -23.139 1.00 75.06 167 GLU A N 1
ATOM 1278 C CA . GLU A 1 167 ? 16.232 -5.865 -23.597 1.00 75.06 167 GLU A CA 1
ATOM 1279 C C . GLU A 1 167 ? 15.152 -6.872 -23.147 1.00 75.06 167 GLU A C 1
ATOM 1281 O O . GLU A 1 167 ? 14.994 -7.935 -23.755 1.00 75.06 167 GLU A O 1
ATOM 1286 N N . ASP A 1 168 ? 14.388 -6.537 -22.101 1.00 75.62 168 ASP A N 1
ATOM 1287 C CA . ASP A 1 168 ? 13.307 -7.356 -21.541 1.00 75.62 168 ASP A CA 1
ATOM 1288 C C . ASP A 1 168 ? 11.904 -6.897 -21.987 1.00 75.62 168 ASP A C 1
ATOM 1290 O O . ASP A 1 168 ? 10.905 -7.494 -21.584 1.00 75.62 168 ASP A O 1
ATOM 1294 N N . THR A 1 169 ? 11.802 -5.904 -22.880 1.00 73.25 169 THR A N 1
ATOM 1295 C CA . THR A 1 169 ? 10.529 -5.444 -23.485 1.00 73.25 169 THR A CA 1
ATOM 1296 C C . THR A 1 169 ? 9.691 -6.590 -24.059 1.00 73.25 169 THR A C 1
ATOM 1298 O O . THR A 1 169 ? 8.497 -6.691 -23.781 1.00 73.25 169 THR A O 1
ATOM 1301 N N . SER A 1 170 ? 10.332 -7.521 -24.771 1.00 83.00 170 SER A N 1
ATOM 1302 C CA . SER A 1 170 ? 9.707 -8.738 -25.320 1.00 83.00 170 SER A CA 1
ATOM 1303 C C . SER A 1 170 ? 9.081 -9.680 -24.275 1.00 83.00 170 SER A C 1
ATOM 1305 O O . SER A 1 170 ? 8.300 -10.555 -24.643 1.00 83.00 170 SER A O 1
ATOM 1307 N N . LYS A 1 171 ? 9.395 -9.499 -22.985 1.00 84.56 171 LYS A N 1
ATOM 1308 C CA . LYS A 1 171 ? 8.928 -10.310 -21.846 1.00 84.56 171 LYS A CA 1
ATOM 1309 C C . LYS A 1 171 ? 7.960 -9.554 -20.931 1.00 84.56 171 LYS A C 1
ATOM 1311 O O . LYS A 1 171 ? 7.555 -10.105 -19.910 1.00 84.56 171 LYS A O 1
ATOM 1316 N N . ILE A 1 172 ? 7.575 -8.315 -21.262 1.00 79.75 172 ILE A N 1
ATOM 1317 C CA . ILE A 1 172 ? 6.708 -7.467 -20.419 1.00 79.75 172 ILE A CA 1
ATOM 1318 C C . ILE A 1 172 ? 5.437 -8.205 -19.975 1.00 79.75 172 ILE A C 1
ATOM 1320 O O . ILE A 1 172 ? 5.096 -8.158 -18.798 1.00 79.75 172 ILE A O 1
ATOM 1324 N N . ALA A 1 173 ? 4.783 -8.949 -20.873 1.00 86.06 173 ALA A N 1
ATOM 1325 C CA . ALA A 1 173 ? 3.574 -9.708 -20.546 1.00 86.06 173 ALA A CA 1
ATOM 1326 C C . ALA A 1 173 ? 3.823 -10.883 -19.575 1.00 86.06 173 ALA A C 1
ATOM 1328 O O . ALA A 1 173 ? 2.985 -11.147 -18.712 1.00 86.06 173 ALA A O 1
ATOM 1329 N N . ASP A 1 174 ? 4.971 -11.561 -19.676 1.00 90.62 174 ASP A N 1
ATOM 1330 C CA . ASP A 1 174 ? 5.346 -12.651 -18.765 1.00 90.62 174 ASP A CA 1
ATOM 1331 C C . ASP A 1 174 ? 5.712 -12.102 -17.376 1.00 90.62 174 ASP A C 1
ATOM 1333 O O . ASP A 1 174 ? 5.285 -12.648 -16.359 1.00 90.62 174 ASP A O 1
ATOM 1337 N N . ILE A 1 175 ? 6.447 -10.983 -17.331 1.00 83.94 175 ILE A N 1
ATOM 1338 C CA . ILE A 1 175 ? 6.846 -10.291 -16.096 1.00 83.94 175 ILE A CA 1
ATOM 1339 C C . ILE A 1 175 ? 5.621 -9.687 -15.393 1.00 83.94 175 ILE A C 1
ATOM 1341 O O . ILE A 1 175 ? 5.463 -9.843 -14.181 1.00 83.94 175 ILE A O 1
ATOM 1345 N N . GLU A 1 176 ? 4.713 -9.044 -16.134 1.00 89.25 176 GLU A N 1
ATOM 1346 C CA . GLU A 1 176 ? 3.432 -8.585 -15.591 1.00 89.25 176 GLU A CA 1
ATOM 1347 C C . GLU A 1 176 ? 2.615 -9.765 -15.062 1.00 89.25 176 GLU A C 1
ATOM 1349 O O . GLU A 1 176 ? 2.099 -9.687 -13.951 1.00 89.25 176 GLU A O 1
ATOM 1354 N N . GLY A 1 177 ? 2.556 -10.880 -15.799 1.00 91.62 177 GLY A N 1
ATOM 1355 C CA . GLY A 1 177 ? 1.878 -12.105 -15.376 1.00 91.62 177 GLY A CA 1
ATOM 1356 C C . GLY A 1 177 ? 2.440 -12.701 -14.081 1.00 91.62 177 GLY A C 1
ATOM 1357 O O . GLY A 1 177 ? 1.668 -13.033 -13.181 1.00 91.62 177 GLY A O 1
ATOM 1358 N N . GLU A 1 178 ? 3.766 -12.794 -13.945 1.00 94.38 178 GLU A N 1
ATOM 1359 C CA . GLU A 1 178 ? 4.435 -13.284 -12.733 1.00 94.38 178 GLU A CA 1
ATOM 1360 C C . GLU A 1 178 ? 4.131 -12.391 -11.522 1.00 94.38 178 GLU A C 1
ATOM 1362 O O . GLU A 1 178 ? 3.695 -12.873 -10.470 1.00 94.38 178 GLU A O 1
ATOM 1367 N N . PHE A 1 179 ? 4.318 -11.076 -11.662 1.00 91.81 179 PHE A N 1
ATOM 1368 C CA . PHE A 1 179 ? 4.100 -10.147 -10.557 1.00 91.81 179 PHE A CA 1
ATOM 1369 C C . PHE A 1 179 ? 2.605 -9.985 -10.242 1.00 91.81 179 PHE A C 1
ATOM 1371 O O . PHE A 1 179 ? 2.250 -9.897 -9.068 1.00 91.81 179 PHE A O 1
ATOM 1378 N N . ALA A 1 180 ? 1.706 -10.035 -11.229 1.00 93.06 180 ALA A N 1
ATOM 1379 C CA . ALA A 1 180 ? 0.259 -10.045 -11.009 1.00 93.06 180 ALA A CA 1
ATOM 1380 C C . ALA A 1 180 ? -0.211 -11.327 -10.306 1.00 93.06 180 ALA A C 1
ATOM 1382 O O . ALA A 1 180 ? -1.044 -11.247 -9.408 1.00 93.06 180 ALA A O 1
ATOM 1383 N N . ALA A 1 181 ? 0.353 -12.493 -10.633 1.00 93.69 181 ALA A N 1
ATOM 1384 C CA . ALA A 1 181 ? 0.042 -13.747 -9.943 1.00 93.69 181 ALA A CA 1
ATOM 1385 C C . ALA A 1 181 ? 0.527 -13.775 -8.479 1.00 93.69 181 ALA A C 1
ATOM 1387 O O . ALA A 1 181 ? 0.002 -14.549 -7.677 1.00 93.69 181 ALA A O 1
ATOM 1388 N N . ARG A 1 182 ? 1.522 -12.946 -8.126 1.00 91.62 182 ARG A N 1
ATOM 1389 C CA . ARG A 1 182 ? 2.128 -12.887 -6.784 1.00 91.62 182 ARG A CA 1
ATOM 1390 C C . ARG A 1 182 ? 1.648 -11.720 -5.911 1.00 91.62 182 ARG A C 1
ATOM 1392 O O . ARG A 1 182 ? 1.593 -11.874 -4.694 1.00 91.62 182 ARG A O 1
ATOM 1399 N N . TYR A 1 183 ? 1.333 -10.576 -6.515 1.00 91.38 183 TYR A N 1
ATOM 1400 C CA . TYR A 1 183 ? 1.005 -9.313 -5.834 1.00 91.38 183 TYR A CA 1
ATOM 1401 C C . TYR A 1 183 ? -0.329 -8.694 -6.283 1.00 91.38 183 TYR A C 1
ATOM 1403 O O . TYR A 1 183 ? -0.788 -7.730 -5.672 1.00 91.38 183 TYR A O 1
ATOM 1411 N N . GLY A 1 184 ? -0.958 -9.215 -7.341 1.00 89.38 184 GLY A N 1
ATOM 1412 C CA . GLY A 1 184 ? -2.286 -8.785 -7.772 1.00 89.38 184 GLY A CA 1
ATOM 1413 C C . GLY A 1 184 ? -3.350 -9.221 -6.766 1.00 89.38 184 GLY A C 1
ATOM 1414 O O . GLY A 1 184 ? -3.492 -10.406 -6.469 1.00 89.38 184 GLY A O 1
ATOM 1415 N N . ALA A 1 185 ? -4.099 -8.259 -6.236 1.00 87.88 185 ALA A N 1
ATOM 1416 C CA . ALA A 1 185 ? -5.097 -8.475 -5.193 1.00 87.88 185 ALA A CA 1
ATOM 1417 C C . ALA A 1 185 ? -6.194 -7.402 -5.263 1.00 87.88 185 ALA A C 1
ATOM 1419 O O . ALA A 1 185 ? -6.113 -6.451 -6.047 1.00 87.88 185 ALA A O 1
ATOM 1420 N N . GLU A 1 186 ? -7.210 -7.499 -4.404 1.00 85.31 186 GLU A N 1
ATOM 1421 C CA . GLU A 1 186 ? -8.087 -6.351 -4.174 1.00 85.31 186 GLU A CA 1
ATOM 1422 C C . GLU A 1 186 ? -7.255 -5.147 -3.686 1.00 85.31 186 GLU A C 1
ATOM 1424 O O . GLU A 1 186 ? -6.247 -5.285 -2.986 1.00 85.31 186 GLU A O 1
ATOM 1429 N N . GLY A 1 187 ? -7.582 -3.964 -4.208 1.00 88.25 187 GLY A N 1
ATOM 1430 C CA . GLY A 1 187 ? -6.796 -2.748 -4.009 1.00 88.25 187 GLY A CA 1
ATOM 1431 C C . GLY A 1 187 ? -5.386 -2.730 -4.626 1.00 88.25 187 GLY A C 1
ATOM 1432 O O . GLY A 1 187 ? -4.760 -1.676 -4.579 1.00 88.25 187 GLY A O 1
ATOM 1433 N N . THR A 1 188 ? -4.871 -3.812 -5.228 1.00 91.88 188 THR A N 1
ATOM 1434 C CA . THR A 1 188 ? -3.497 -3.859 -5.774 1.00 91.88 188 THR A CA 1
ATOM 1435 C C . THR A 1 188 ? -3.484 -4.348 -7.222 1.00 91.88 188 THR A C 1
ATOM 1437 O O . THR A 1 188 ? -3.725 -5.521 -7.501 1.00 91.88 188 THR A O 1
ATOM 1440 N N . ARG A 1 189 ? -3.175 -3.447 -8.161 1.00 92.56 189 ARG A N 1
ATOM 1441 C CA . ARG A 1 189 ? -2.932 -3.789 -9.573 1.00 92.56 189 ARG A CA 1
ATOM 1442 C C . ARG A 1 189 ? -1.440 -3.807 -9.869 1.00 92.56 189 ARG A C 1
ATOM 1444 O O . ARG A 1 189 ? -0.684 -3.073 -9.242 1.00 92.56 189 ARG A O 1
ATOM 1451 N N . VAL A 1 190 ? -1.047 -4.598 -10.858 1.00 90.06 190 VAL A N 1
ATOM 1452 C CA . VAL A 1 190 ? 0.325 -4.686 -11.367 1.00 90.06 190 VAL A CA 1
ATOM 1453 C C . VAL A 1 190 ? 0.318 -4.282 -12.838 1.00 90.06 190 VAL A C 1
ATOM 1455 O O . VAL A 1 190 ? -0.631 -4.624 -13.540 1.00 90.06 190 VAL A O 1
ATOM 1458 N N . VAL A 1 191 ? 1.343 -3.551 -13.273 1.00 89.19 191 VAL A N 1
ATOM 1459 C CA . VAL A 1 191 ? 1.662 -3.298 -14.688 1.00 89.19 191 VAL A CA 1
ATOM 1460 C C . VAL A 1 191 ? 3.174 -3.404 -14.868 1.00 89.19 191 VAL A C 1
ATOM 1462 O O . VAL A 1 191 ? 3.911 -2.859 -14.044 1.00 89.19 191 VAL A O 1
ATOM 1465 N N . ALA A 1 192 ? 3.650 -4.050 -15.933 1.00 82.69 192 ALA A N 1
ATOM 1466 C CA . ALA A 1 192 ? 5.055 -3.970 -16.340 1.00 82.69 192 ALA A CA 1
ATOM 1467 C C . ALA A 1 192 ? 5.225 -3.014 -17.532 1.00 82.69 192 ALA A C 1
ATOM 1469 O O . ALA A 1 192 ? 4.407 -2.991 -18.447 1.00 82.69 192 ALA A O 1
ATOM 1470 N N . LEU A 1 193 ? 6.284 -2.203 -17.522 1.00 81.81 193 LEU A N 1
ATOM 1471 C CA . LEU A 1 193 ? 6.610 -1.274 -18.612 1.00 81.81 193 LEU A CA 1
ATOM 1472 C C . LEU A 1 193 ? 8.110 -0.996 -18.668 1.00 81.81 193 LEU A C 1
ATOM 1474 O O . LEU A 1 193 ? 8.801 -1.122 -17.658 1.00 81.81 193 LEU A O 1
ATOM 1478 N N . CYS A 1 194 ? 8.624 -0.582 -19.825 1.00 77.00 194 CYS A N 1
ATOM 1479 C CA . CYS A 1 194 ? 9.981 -0.051 -19.924 1.00 77.00 194 CYS A CA 1
ATOM 1480 C C . CYS A 1 194 ? 9.922 1.480 -19.868 1.00 77.00 194 CYS A C 1
ATOM 1482 O O . CYS A 1 194 ? 9.611 2.136 -20.858 1.00 77.00 194 CYS A O 1
ATOM 1484 N N . GLY A 1 195 ? 10.210 2.069 -18.704 1.00 68.00 195 GLY A N 1
ATOM 1485 C CA . GLY A 1 195 ? 10.098 3.516 -18.494 1.00 68.00 195 GLY A CA 1
ATOM 1486 C C . GLY A 1 195 ? 11.084 4.345 -19.321 1.00 68.00 195 GLY A C 1
ATOM 1487 O O . GLY A 1 195 ? 10.824 5.520 -19.560 1.00 68.00 195 GLY A O 1
ATOM 1488 N N . GLN A 1 196 ? 12.184 3.743 -19.790 1.00 67.50 196 GLN A N 1
ATOM 1489 C CA . GLN A 1 196 ? 13.059 4.367 -20.785 1.00 67.50 196 GLN A CA 1
ATOM 1490 C C . GLN A 1 196 ? 12.359 4.444 -22.147 1.00 67.50 196 GLN A C 1
ATOM 1492 O O . GLN A 1 196 ? 12.273 5.530 -22.708 1.00 67.50 196 GLN A O 1
ATOM 1497 N N . LEU A 1 197 ? 11.814 3.329 -22.647 1.00 67.88 197 LEU A N 1
ATOM 1498 C CA . LEU A 1 197 ? 11.086 3.296 -23.917 1.00 67.88 197 LEU A CA 1
ATOM 1499 C C . LEU A 1 197 ? 9.870 4.232 -23.900 1.00 67.88 197 LEU A C 1
ATOM 1501 O O . LEU A 1 197 ? 9.679 4.986 -24.844 1.00 67.88 197 LEU A O 1
ATOM 1505 N N . GLU A 1 198 ? 9.084 4.246 -22.821 1.00 72.56 198 GLU A N 1
ATOM 1506 C CA . GLU A 1 198 ? 7.962 5.187 -22.672 1.00 72.56 198 GLU A CA 1
ATOM 1507 C C . GLU A 1 198 ? 8.430 6.650 -22.682 1.00 72.56 198 GLU A C 1
ATOM 1509 O O . GLU A 1 198 ? 7.768 7.507 -23.263 1.00 72.56 198 GLU A O 1
ATOM 1514 N N . MET A 1 199 ? 9.593 6.949 -22.092 1.00 66.25 199 MET A N 1
ATOM 1515 C CA . MET A 1 199 ? 10.188 8.283 -22.162 1.00 66.25 199 MET A CA 1
ATOM 1516 C C . MET A 1 199 ? 10.647 8.617 -23.588 1.00 66.25 199 MET A C 1
ATOM 1518 O O . MET A 1 199 ? 10.329 9.694 -24.070 1.00 66.25 199 MET A O 1
ATOM 1522 N N . GLU A 1 200 ? 11.316 7.707 -24.297 1.00 66.19 200 GLU A N 1
ATOM 1523 C CA . GLU A 1 200 ? 11.764 7.934 -25.680 1.00 66.19 200 GLU A CA 1
ATOM 1524 C C . GLU A 1 200 ? 10.576 8.033 -26.664 1.00 66.19 200 GLU A C 1
ATOM 1526 O O . GLU A 1 200 ? 10.558 8.908 -27.530 1.00 66.19 200 GLU A O 1
ATOM 1531 N N . LEU A 1 201 ? 9.509 7.250 -26.474 1.00 65.75 201 LEU A N 1
ATOM 1532 C CA . LEU A 1 201 ? 8.241 7.385 -27.204 1.00 65.75 201 LEU A CA 1
ATOM 1533 C C . LEU A 1 201 ? 7.514 8.702 -26.889 1.00 65.75 201 LEU A C 1
ATOM 1535 O O . LEU A 1 201 ? 6.940 9.305 -27.794 1.00 65.75 201 LEU A O 1
ATOM 1539 N N . ALA A 1 202 ? 7.562 9.178 -25.640 1.00 63.03 202 ALA A N 1
ATOM 1540 C CA . ALA A 1 202 ? 7.039 10.487 -25.235 1.00 63.03 202 ALA A CA 1
ATOM 1541 C C . ALA A 1 202 ? 7.856 11.670 -25.794 1.00 63.03 202 ALA A C 1
ATOM 1543 O O . ALA A 1 202 ? 7.449 12.829 -25.656 1.00 63.03 202 ALA A O 1
ATOM 1544 N N . GLU A 1 203 ? 8.998 11.389 -26.423 1.00 64.19 203 GLU A N 1
ATOM 1545 C CA . GLU A 1 203 ? 9.809 12.358 -27.147 1.00 64.19 203 GLU A CA 1
ATOM 1546 C C . GLU A 1 203 ? 9.510 12.345 -28.646 1.00 64.19 203 GLU A C 1
ATOM 1548 O O . GLU A 1 203 ? 9.475 13.411 -29.249 1.00 64.19 203 GLU A O 1
ATOM 1553 N N . LEU A 1 204 ? 9.300 11.186 -29.269 1.00 64.50 204 LEU A N 1
ATOM 1554 C CA . LEU A 1 204 ? 9.015 11.081 -30.704 1.00 64.50 204 LEU A CA 1
ATOM 1555 C C . LEU A 1 204 ? 7.746 11.860 -31.134 1.00 64.50 204 LEU A C 1
ATOM 1557 O O . LEU A 1 204 ? 6.839 12.127 -30.344 1.00 64.50 204 LEU A O 1
ATOM 1561 N N . SER A 1 205 ? 7.681 12.261 -32.408 1.00 69.12 205 SER A N 1
ATOM 1562 C CA . SER A 1 205 ? 6.436 12.748 -33.022 1.00 69.12 205 SER A CA 1
ATOM 1563 C C . SER A 1 205 ? 5.403 11.619 -33.083 1.00 69.12 205 SER A C 1
ATOM 1565 O O . SER A 1 205 ? 5.760 10.447 -33.016 1.00 69.12 205 SER A O 1
ATOM 1567 N N . GLU A 1 206 ? 4.116 11.932 -33.255 1.00 62.38 206 GLU A N 1
ATOM 1568 C CA . GLU A 1 206 ? 3.086 10.881 -33.368 1.00 62.38 206 GLU A CA 1
ATOM 1569 C C . GLU A 1 206 ? 3.326 9.928 -34.556 1.00 62.38 206 GLU A C 1
ATOM 1571 O O . GLU A 1 206 ? 2.943 8.764 -34.480 1.00 62.38 206 GLU A O 1
ATOM 1576 N N . GLU A 1 207 ? 3.992 10.403 -35.615 1.00 63.53 207 GLU A N 1
ATOM 1577 C CA . GLU A 1 207 ? 4.382 9.613 -36.790 1.00 63.53 207 GLU A CA 1
ATOM 1578 C C . GLU A 1 207 ? 5.607 8.733 -36.479 1.00 63.53 207 GLU A C 1
ATOM 1580 O O . GLU A 1 207 ? 5.518 7.512 -36.596 1.00 63.53 207 GLU A O 1
ATOM 1585 N N . GLU A 1 208 ? 6.701 9.323 -35.973 1.00 58.94 208 GLU A N 1
ATOM 1586 C CA . GLU A 1 208 ? 7.913 8.600 -35.538 1.00 58.94 208 GLU A CA 1
ATOM 1587 C C . GLU A 1 208 ? 7.569 7.520 -34.487 1.00 58.94 208 GLU A C 1
ATOM 1589 O O . GLU A 1 208 ? 8.036 6.386 -34.560 1.00 58.94 208 GLU A O 1
ATOM 1594 N N . ALA A 1 209 ? 6.709 7.854 -33.518 1.00 57.94 209 ALA A N 1
ATOM 1595 C CA . ALA A 1 209 ? 6.254 6.947 -32.471 1.00 57.94 209 ALA A CA 1
ATOM 1596 C C . ALA A 1 209 ? 5.271 5.885 -32.983 1.00 57.94 209 ALA A C 1
ATOM 1598 O O . ALA A 1 209 ? 5.069 4.875 -32.312 1.00 57.94 209 ALA A O 1
ATOM 1599 N N . TRP A 1 210 ? 4.572 6.108 -34.099 1.00 62.44 210 TRP A N 1
ATOM 1600 C CA . TRP A 1 210 ? 3.733 5.070 -34.702 1.00 62.44 210 TRP A CA 1
ATOM 1601 C C . TRP A 1 210 ? 4.597 4.041 -35.429 1.00 62.44 210 TRP A C 1
ATOM 1603 O O . TRP A 1 210 ? 4.422 2.851 -35.178 1.00 62.44 210 TRP A O 1
ATOM 1613 N N . GLU A 1 211 ? 5.570 4.487 -36.230 1.00 61.84 211 GLU A N 1
ATOM 1614 C CA . GLU A 1 211 ? 6.522 3.601 -36.915 1.00 61.84 211 GLU A CA 1
ATOM 1615 C C . GLU A 1 211 ? 7.323 2.757 -35.907 1.00 61.84 211 GLU A C 1
ATOM 1617 O O . GLU A 1 211 ? 7.333 1.534 -36.019 1.00 61.84 211 GLU A O 1
ATOM 1622 N N . PHE A 1 212 ? 7.850 3.365 -34.834 1.00 62.03 212 PHE A N 1
ATOM 1623 C CA . PHE A 1 212 ? 8.574 2.647 -33.767 1.00 62.03 212 PHE A CA 1
ATOM 1624 C C . PHE A 1 212 ? 7.729 1.571 -33.048 1.00 62.03 212 PHE A C 1
ATOM 1626 O O . PHE A 1 212 ? 8.271 0.680 -32.407 1.00 62.03 212 PHE A O 1
ATOM 1633 N N . ARG A 1 213 ? 6.390 1.625 -33.132 1.00 63.03 213 ARG A N 1
ATOM 1634 C CA . ARG A 1 213 ? 5.480 0.613 -32.555 1.00 63.03 213 ARG A CA 1
ATOM 1635 C C . ARG A 1 213 ? 5.006 -0.426 -33.580 1.00 63.03 213 ARG A C 1
ATOM 1637 O O . ARG A 1 213 ? 4.011 -1.109 -33.328 1.00 63.03 213 ARG A O 1
ATOM 1644 N N . GLN A 1 214 ? 5.645 -0.514 -34.746 1.00 60.28 214 GLN A N 1
ATOM 1645 C CA . GLN A 1 214 ? 5.416 -1.560 -35.755 1.00 60.28 214 GLN A CA 1
ATOM 1646 C C . GLN A 1 214 ? 6.637 -2.474 -35.980 1.00 60.28 214 GLN A C 1
ATOM 1648 O O . GLN A 1 214 ? 6.455 -3.537 -36.579 1.00 60.28 214 GLN A O 1
ATOM 1653 N N . ASP A 1 215 ? 7.821 -2.076 -35.499 1.00 51.03 215 ASP A N 1
ATOM 1654 C CA . ASP A 1 215 ? 9.075 -2.852 -35.504 1.00 51.03 215 ASP A CA 1
ATOM 1655 C C . ASP A 1 215 ? 9.224 -3.754 -34.253 1.00 51.03 215 ASP A C 1
ATOM 1657 O O . ASP A 1 215 ? 9.883 -4.814 -34.382 1.00 51.03 215 ASP A O 1
#